Protein AF-A0A8T5NIM1-F1 (afdb_monomer_lite)

pLDDT: mean 80.03, std 19.57, range [25.64, 98.19]

Structure (mmCIF, N/CA/C/O backbone):
data_AF-A0A8T5NIM1-F1
#
_entry.id   AF-A0A8T5NIM1-F1
#
loop_
_atom_site.group_PDB
_atom_site.id
_atom_site.type_symbol
_atom_site.label_atom_id
_atom_site.label_alt_id
_atom_site.label_comp_id
_atom_site.label_asym_id
_atom_site.label_entity_id
_atom_site.label_seq_id
_atom_site.pdbx_PDB_ins_code
_atom_site.Cartn_x
_atom_site.Cartn_y
_atom_site.Cartn_z
_atom_site.occupancy
_atom_site.B_iso_or_equiv
_atom_site.auth_seq_id
_atom_site.auth_comp_id
_atom_site.auth_asym_id
_atom_site.auth_atom_id
_atom_site.pdbx_PDB_model_num
ATOM 1 N N . MET A 1 1 ? -29.055 35.452 68.467 1.00 43.88 1 MET A N 1
ATOM 2 C CA . MET A 1 1 ? -28.024 36.357 67.917 1.00 43.88 1 MET A CA 1
ATOM 3 C C . MET A 1 1 ? -27.385 35.647 66.737 1.00 43.88 1 MET A C 1
ATOM 5 O O . MET A 1 1 ? -26.716 34.644 66.927 1.00 43.88 1 MET A O 1
ATOM 9 N N . THR A 1 2 ? -27.718 36.081 65.527 1.00 39.84 2 THR A N 1
ATOM 10 C CA . THR A 1 2 ? -27.229 35.547 64.248 1.00 39.84 2 THR A CA 1
ATOM 11 C C . THR A 1 2 ? -25.885 36.183 63.906 1.00 39.84 2 THR A C 1
ATOM 13 O O . THR A 1 2 ? -25.818 37.401 63.763 1.00 39.84 2 THR A O 1
ATOM 16 N N . ALA A 1 3 ? -24.833 35.376 63.760 1.00 41.78 3 ALA A N 1
ATOM 17 C CA . ALA A 1 3 ? -23.565 35.813 63.184 1.00 41.78 3 ALA A CA 1
ATOM 18 C C . ALA A 1 3 ? -23.546 35.460 61.689 1.00 41.78 3 ALA A C 1
ATOM 20 O O . ALA A 1 3 ? -23.681 34.297 61.313 1.00 41.78 3 ALA A O 1
ATOM 21 N N . GLN A 1 4 ? -23.430 36.493 60.854 1.00 37.03 4 GLN A N 1
ATOM 22 C CA . GLN A 1 4 ? -23.240 36.405 59.409 1.00 37.03 4 GLN A CA 1
ATOM 23 C C . GLN A 1 4 ? -21.834 35.872 59.100 1.00 37.03 4 GLN A C 1
ATOM 25 O O . GLN A 1 4 ? -20.843 36.403 59.596 1.00 37.03 4 GLN A O 1
ATOM 30 N N . SER A 1 5 ? -21.755 34.839 58.261 1.00 36.91 5 SER A N 1
ATOM 31 C CA . SER A 1 5 ? -20.512 34.392 57.632 1.00 36.91 5 SER A CA 1
ATOM 32 C C . SER A 1 5 ? -20.283 35.224 56.369 1.00 36.91 5 SER A C 1
ATOM 34 O O . SER A 1 5 ? -21.106 35.220 55.455 1.00 36.91 5 SER A O 1
ATOM 36 N N . THR A 1 6 ? -19.185 35.976 56.340 1.00 44.34 6 THR A N 1
ATOM 37 C CA . THR A 1 6 ? -18.682 36.672 55.155 1.00 44.34 6 THR A CA 1
ATOM 38 C C . THR A 1 6 ? -17.875 35.697 54.295 1.00 44.34 6 THR A C 1
ATOM 40 O O . THR A 1 6 ? -16.969 35.022 54.780 1.00 44.34 6 THR A O 1
ATOM 43 N N . ALA A 1 7 ? -18.219 35.605 53.010 1.00 40.22 7 ALA A N 1
ATOM 44 C CA . ALA A 1 7 ? -17.486 34.808 52.028 1.00 40.22 7 ALA A CA 1
ATOM 45 C C . ALA A 1 7 ? -16.108 35.434 51.717 1.00 40.22 7 ALA A C 1
ATOM 47 O O . ALA A 1 7 ? -16.003 36.665 51.685 1.00 40.22 7 ALA A O 1
ATOM 48 N N . PRO A 1 8 ? -15.055 34.635 51.457 1.00 37.78 8 PRO A N 1
ATOM 49 C CA . PRO A 1 8 ? -13.767 35.169 51.033 1.00 37.78 8 PRO A CA 1
ATOM 50 C C . PRO A 1 8 ? -13.799 35.607 49.559 1.00 37.78 8 PRO A C 1
ATOM 52 O O . PRO A 1 8 ? -14.499 35.025 48.729 1.00 37.78 8 PRO A O 1
ATOM 55 N N . ALA A 1 9 ? -13.027 36.650 49.249 1.00 43.09 9 ALA A N 1
ATOM 56 C CA . ALA A 1 9 ? -12.872 37.210 47.909 1.00 43.09 9 ALA A CA 1
ATOM 57 C C . ALA A 1 9 ? -12.238 36.200 46.925 1.00 43.09 9 ALA A C 1
ATOM 59 O O . ALA A 1 9 ? -11.407 35.386 47.338 1.00 43.09 9 ALA A O 1
ATOM 60 N N . PRO A 1 10 ? -12.584 36.252 45.623 1.00 39.44 10 PRO A N 1
ATOM 61 C CA . PRO A 1 10 ? -12.034 35.334 44.634 1.00 39.44 10 PRO A CA 1
ATOM 62 C C . PRO A 1 10 ? -10.548 35.626 44.397 1.00 39.44 10 PRO A C 1
ATOM 64 O O . PRO A 1 10 ? -10.171 36.712 43.959 1.00 39.44 10 PRO A O 1
ATOM 67 N N . GLY A 1 11 ? -9.703 34.636 44.688 1.00 35.03 11 GLY A N 1
ATOM 68 C CA . GLY A 1 11 ? -8.289 34.653 44.332 1.00 35.03 11 GLY A CA 1
ATOM 69 C C . GLY A 1 11 ? -8.116 34.543 42.819 1.00 35.03 11 GLY A C 1
ATOM 70 O O . GLY A 1 11 ? -8.679 33.659 42.176 1.00 35.03 11 GLY A O 1
ATOM 71 N N . THR A 1 12 ? -7.330 35.447 42.244 1.00 35.41 12 THR A N 1
ATOM 72 C CA . THR A 1 12 ? -6.883 35.404 40.853 1.00 35.41 12 THR A CA 1
ATOM 73 C C . THR A 1 12 ? -6.011 34.169 40.625 1.00 35.41 12 THR A C 1
ATOM 75 O O . THR A 1 12 ? -4.854 34.115 41.039 1.00 35.41 12 THR A O 1
ATOM 78 N N . SER A 1 13 ? -6.567 33.157 39.956 1.00 31.72 13 SER A N 1
ATOM 79 C CA . SER A 1 13 ? -5.793 32.035 39.425 1.00 31.72 13 SER A CA 1
ATOM 80 C C . SER A 1 13 ? -4.970 32.534 38.239 1.00 31.72 13 SER A C 1
ATOM 82 O O . SER A 1 13 ? -5.512 32.880 37.189 1.00 31.72 13 SER A O 1
ATOM 84 N N . ILE A 1 14 ? -3.654 32.612 38.420 1.00 35.53 14 ILE A N 1
ATOM 85 C CA . ILE A 1 14 ? -2.715 32.813 37.320 1.00 35.53 14 ILE A CA 1
ATOM 86 C C . ILE A 1 14 ? -2.681 31.492 36.548 1.00 35.53 14 ILE A C 1
ATOM 88 O O . ILE A 1 14 ? -2.067 30.520 36.991 1.00 35.53 14 ILE A O 1
ATOM 92 N N . TRP A 1 15 ? -3.374 31.446 35.407 1.00 25.64 15 TRP A N 1
ATOM 93 C CA . TRP A 1 15 ? -3.253 30.352 34.447 1.00 25.64 15 TRP A CA 1
ATOM 94 C C . TRP A 1 15 ? -1.839 30.398 33.877 1.00 25.64 15 TRP A C 1
ATOM 96 O O . TRP A 1 15 ? -1.530 31.171 32.973 1.00 25.64 15 TRP A O 1
ATOM 106 N N . THR A 1 16 ? -0.956 29.591 34.448 1.00 32.09 16 THR A N 1
ATOM 107 C CA . THR A 1 16 ? 0.299 29.266 33.782 1.00 32.09 16 THR A CA 1
ATOM 108 C C . THR A 1 16 ? -0.052 28.107 32.858 1.00 32.09 16 THR A C 1
ATOM 110 O O . THR A 1 16 ? -0.463 27.068 33.379 1.00 32.09 16 THR A O 1
ATOM 113 N N . PRO A 1 17 ? 0.015 28.247 31.521 1.00 31.27 17 PRO A N 1
ATOM 114 C CA . PRO A 1 17 ? -0.139 27.096 30.652 1.00 31.27 17 PRO A CA 1
ATOM 115 C C . PRO A 1 17 ? 0.998 26.138 30.994 1.00 31.27 17 PRO A C 1
ATOM 117 O O . PRO A 1 17 ? 2.161 26.374 30.669 1.00 31.27 17 PRO A O 1
ATOM 120 N N . VAL A 1 18 ? 0.663 25.074 31.716 1.00 35.44 18 VAL A N 1
ATOM 121 C CA . VAL A 1 18 ? 1.529 23.907 31.800 1.00 35.44 18 VAL A CA 1
ATOM 122 C C . VAL A 1 18 ? 1.649 23.420 30.358 1.00 35.44 18 VAL A C 1
ATOM 124 O O . VAL A 1 18 ? 0.607 23.262 29.715 1.00 35.44 18 VAL A O 1
ATOM 127 N N . PRO A 1 19 ? 2.862 23.227 29.809 1.00 36.28 19 PRO A N 1
ATOM 128 C CA . PRO A 1 19 ? 3.004 22.579 28.520 1.00 36.28 19 PRO A CA 1
ATOM 129 C C . PRO A 1 19 ? 2.283 21.242 28.635 1.00 36.28 19 PRO A C 1
ATOM 131 O O . PRO A 1 19 ? 2.714 20.356 29.375 1.00 36.28 19 PRO A O 1
ATOM 134 N N . VAL A 1 20 ? 1.139 21.120 27.969 1.00 37.44 20 VAL A N 1
ATOM 135 C CA . VAL A 1 20 ? 0.502 19.828 27.797 1.00 37.44 20 VAL A CA 1
ATOM 136 C C . VAL A 1 20 ? 1.458 19.084 26.882 1.00 37.44 20 VAL A C 1
ATOM 138 O O . VAL A 1 20 ? 1.437 19.263 25.670 1.00 37.44 20 VAL A O 1
ATOM 141 N N . MET A 1 21 ? 2.356 18.293 27.467 1.00 38.25 21 MET A N 1
ATOM 142 C CA . MET A 1 21 ? 2.920 17.167 26.745 1.00 38.25 21 MET A CA 1
ATOM 143 C C . MET A 1 21 ? 1.734 16.256 26.457 1.00 38.25 21 MET A C 1
ATOM 145 O O . MET A 1 21 ? 1.324 15.458 27.301 1.00 38.25 21 MET A O 1
ATOM 149 N N . THR A 1 22 ? 1.115 16.460 25.297 1.00 37.78 22 THR A N 1
ATOM 150 C CA . THR A 1 22 ? 0.116 15.576 24.713 1.00 37.78 22 THR A CA 1
ATOM 151 C C . THR A 1 22 ? 0.809 14.258 24.401 1.00 37.78 22 THR A C 1
ATOM 153 O O . THR A 1 22 ? 1.112 13.956 23.256 1.00 37.78 22 THR A O 1
ATOM 156 N N . ASN A 1 23 ? 1.033 13.436 25.422 1.00 42.84 23 ASN A N 1
ATOM 157 C CA . ASN A 1 23 ? 1.117 11.998 25.227 1.00 42.84 23 ASN A CA 1
ATOM 158 C C . ASN A 1 23 ? -0.311 11.524 24.926 1.00 42.84 23 ASN A C 1
ATOM 160 O O . ASN A 1 23 ? -0.979 10.927 25.771 1.00 42.84 23 ASN A O 1
ATOM 164 N N . LYS A 1 24 ? -0.796 11.838 23.712 1.00 48.69 24 LYS A N 1
ATOM 165 C CA . LYS A 1 24 ? -1.809 11.020 23.037 1.00 48.69 24 LYS A CA 1
ATOM 166 C C . LYS A 1 24 ? -1.234 9.606 23.152 1.00 48.69 24 LYS A C 1
ATOM 168 O O . LYS A 1 24 ? -0.055 9.425 22.856 1.00 48.69 24 LYS A O 1
ATOM 173 N N . SER A 1 25 ? -1.966 8.624 23.675 1.00 52.84 25 SER A N 1
ATOM 174 C CA . SER A 1 25 ? -1.509 7.245 23.503 1.00 52.84 25 SER A CA 1
ATOM 175 C C . SER A 1 25 ? -1.515 7.016 21.994 1.00 52.84 25 SER A C 1
ATOM 177 O O . SER A 1 25 ? -2.591 6.821 21.432 1.00 52.84 25 SER A O 1
ATOM 179 N N . GLU A 1 26 ? -0.376 7.208 21.330 1.00 75.94 26 GLU A N 1
ATOM 180 C CA . GLU A 1 26 ? -0.311 7.184 19.874 1.00 75.94 26 GLU A CA 1
ATOM 181 C C . GLU A 1 26 ? -0.811 5.821 19.429 1.00 75.94 26 GLU A C 1
ATOM 183 O O . GLU A 1 26 ? -0.224 4.780 19.760 1.00 75.94 26 GLU A O 1
ATOM 188 N N . LEU A 1 27 ? -1.956 5.826 18.746 1.00 92.88 27 LEU A N 1
ATOM 189 C CA . LEU A 1 27 ? -2.515 4.599 18.219 1.00 92.88 27 LEU A CA 1
ATOM 190 C C . LEU A 1 27 ? -1.489 4.019 17.246 1.00 92.88 27 LEU A C 1
ATOM 192 O O . LEU A 1 27 ? -0.664 4.730 16.666 1.00 92.88 27 LEU A O 1
ATOM 196 N N . LEU A 1 28 ? -1.500 2.700 17.069 1.00 95.38 28 LEU A N 1
ATOM 197 C CA . LEU A 1 28 ? -0.531 2.072 16.178 1.00 95.38 28 LEU A CA 1
ATOM 198 C C . LEU A 1 28 ? -0.649 2.628 14.748 1.00 95.38 28 LEU A C 1
ATOM 200 O O . LEU A 1 28 ? 0.375 2.808 14.094 1.00 95.38 28 LEU A O 1
ATOM 204 N N . ILE A 1 29 ? -1.861 2.980 14.309 1.00 95.50 29 ILE A N 1
ATOM 205 C CA . ILE A 1 29 ? -2.096 3.641 13.022 1.00 95.50 29 ILE A CA 1
ATOM 206 C C . ILE A 1 29 ? -1.407 5.009 12.899 1.00 95.50 29 ILE A C 1
ATOM 208 O O . ILE A 1 29 ? -0.864 5.301 11.835 1.00 95.50 29 ILE A O 1
ATOM 212 N N . ASP A 1 30 ? -1.336 5.796 13.978 1.00 93.25 30 ASP A N 1
ATOM 213 C CA . ASP A 1 30 ? -0.686 7.114 13.972 1.00 93.25 30 ASP A CA 1
ATOM 214 C C . ASP A 1 30 ? 0.827 6.951 13.723 1.00 93.25 30 ASP A C 1
ATOM 216 O O . ASP A 1 30 ? 1.400 7.589 12.837 1.00 93.25 30 ASP A O 1
ATOM 220 N N . ARG A 1 31 ? 1.457 5.987 14.413 1.00 93.62 31 ARG A N 1
ATOM 221 C CA . ARG A 1 31 ? 2.883 5.646 14.229 1.00 93.62 31 ARG A CA 1
ATOM 222 C C . ARG A 1 31 ? 3.181 5.076 12.844 1.00 93.62 31 ARG A C 1
ATOM 224 O O . ARG A 1 31 ? 4.221 5.378 12.260 1.00 93.62 31 ARG A O 1
ATOM 231 N N . ILE A 1 32 ? 2.280 4.248 12.308 1.00 95.31 32 ILE A N 1
ATOM 232 C CA . ILE A 1 32 ? 2.388 3.754 10.929 1.00 95.31 32 ILE A CA 1
ATOM 233 C C . ILE A 1 32 ? 2.336 4.939 9.957 1.00 95.31 32 ILE A C 1
ATOM 235 O O . ILE A 1 32 ? 3.197 5.043 9.087 1.00 95.31 32 ILE A O 1
ATOM 239 N N . SER A 1 33 ? 1.377 5.855 10.117 1.00 93.19 33 SER A N 1
ATOM 240 C CA . SER A 1 33 ? 1.218 7.022 9.243 1.00 93.19 33 SER A CA 1
ATOM 241 C C . SER A 1 33 ? 2.436 7.948 9.254 1.00 93.19 33 SER A C 1
ATOM 243 O O . SER A 1 33 ? 2.881 8.394 8.191 1.00 93.19 33 SER A O 1
ATOM 245 N N . GLU A 1 34 ? 2.993 8.239 10.429 1.00 91.19 34 GLU A N 1
ATOM 246 C CA . GLU A 1 34 ? 4.205 9.055 10.549 1.00 91.19 34 GLU A CA 1
ATOM 247 C C . GLU A 1 34 ? 5.388 8.389 9.834 1.00 91.19 34 GLU A C 1
ATOM 249 O O . GLU A 1 34 ? 6.088 9.017 9.038 1.00 91.19 34 GLU A O 1
ATOM 254 N N . ASN A 1 35 ? 5.562 7.081 10.032 1.00 93.06 35 ASN A N 1
ATOM 255 C CA . ASN A 1 35 ? 6.641 6.347 9.391 1.00 93.06 35 ASN A CA 1
ATOM 256 C C . ASN A 1 35 ? 6.500 6.314 7.858 1.00 93.06 35 ASN A C 1
ATOM 258 O O . ASN A 1 35 ? 7.477 6.562 7.149 1.00 93.06 35 ASN A O 1
ATOM 262 N N . LEU A 1 36 ? 5.286 6.096 7.341 1.00 92.56 36 LEU A N 1
ATOM 263 C CA . LEU A 1 36 ? 5.002 6.148 5.903 1.00 92.56 36 LEU A CA 1
ATOM 264 C C . LEU A 1 36 ? 5.337 7.523 5.302 1.00 92.56 36 LEU A C 1
ATOM 266 O O . LEU A 1 36 ? 5.925 7.587 4.222 1.00 92.56 36 LEU A O 1
ATOM 270 N N . THR A 1 37 ? 5.070 8.613 6.028 1.00 86.81 37 THR A N 1
ATOM 271 C CA . THR A 1 37 ? 5.407 9.977 5.579 1.00 86.81 37 THR A CA 1
ATOM 272 C C . THR A 1 37 ? 6.904 10.123 5.287 1.00 86.81 37 THR A C 1
ATOM 274 O O . THR A 1 37 ? 7.282 10.707 4.272 1.00 86.81 37 THR A O 1
ATOM 277 N N . SER A 1 38 ? 7.767 9.481 6.083 1.00 88.81 38 SER A N 1
ATOM 278 C CA . SER A 1 38 ? 9.218 9.515 5.857 1.00 88.81 38 SER A CA 1
ATOM 279 C C . SER A 1 38 ? 9.656 8.900 4.516 1.00 88.81 38 SER A C 1
ATOM 281 O O . SER A 1 38 ? 10.663 9.323 3.945 1.00 88.81 38 SER A O 1
ATOM 283 N N . PHE A 1 39 ? 8.905 7.935 3.971 1.00 92.81 39 PHE A N 1
ATOM 284 C CA . PHE A 1 39 ? 9.164 7.385 2.635 1.00 92.81 39 PHE A CA 1
ATOM 285 C C . PHE A 1 39 ? 8.812 8.395 1.545 1.00 92.81 39 PHE A C 1
ATOM 287 O O . PHE A 1 39 ? 9.565 8.555 0.581 1.00 92.81 39 PHE A O 1
ATOM 294 N N . TYR A 1 40 ? 7.686 9.093 1.700 1.00 84.06 40 TYR A N 1
ATOM 295 C CA . TYR A 1 40 ? 7.293 10.148 0.772 1.00 84.06 40 TYR A CA 1
ATOM 296 C C . TYR A 1 40 ? 8.325 11.286 0.741 1.00 84.06 40 TYR A C 1
ATOM 298 O O . TYR A 1 40 ? 8.734 11.718 -0.339 1.00 84.06 40 TYR A O 1
ATOM 306 N N . ASP A 1 41 ? 8.837 11.697 1.903 1.00 86.75 41 ASP A N 1
ATOM 307 C CA . ASP A 1 41 ? 9.880 12.726 2.003 1.00 86.75 41 ASP A CA 1
ATOM 308 C C . ASP A 1 41 ? 11.181 12.310 1.301 1.00 86.75 41 ASP A C 1
ATOM 310 O O . ASP A 1 41 ? 11.826 13.124 0.635 1.00 86.75 41 ASP A O 1
ATOM 314 N N . ARG A 1 42 ? 11.507 11.012 1.343 1.00 90.12 42 ARG A N 1
ATOM 315 C CA . ARG A 1 42 ? 12.614 10.386 0.596 1.00 90.12 42 ARG A CA 1
ATOM 316 C C . ARG A 1 42 ? 12.305 10.138 -0.881 1.00 90.12 42 ARG A C 1
ATOM 318 O O . ARG A 1 42 ? 13.017 9.386 -1.537 1.00 90.12 42 ARG A O 1
ATOM 325 N N . LYS A 1 43 ? 11.259 10.768 -1.418 1.00 90.31 43 LYS A N 1
ATOM 326 C CA . LYS A 1 43 ? 10.885 10.705 -2.836 1.00 90.31 43 LYS A CA 1
ATOM 327 C C . LYS A 1 43 ? 10.511 9.301 -3.312 1.00 90.31 43 LYS A C 1
ATOM 329 O O . LYS A 1 43 ? 10.696 8.991 -4.485 1.00 90.31 43 LYS A O 1
ATOM 334 N N . TRP A 1 44 ? 9.929 8.465 -2.447 1.00 93.62 44 TRP A N 1
ATOM 335 C CA . TRP A 1 44 ? 9.427 7.132 -2.819 1.00 93.62 44 TRP A CA 1
ATOM 336 C C . TRP A 1 44 ? 8.567 7.125 -4.083 1.00 93.62 44 TRP A C 1
ATOM 338 O O . TRP A 1 44 ? 8.747 6.278 -4.954 1.00 93.62 44 TRP A O 1
ATOM 348 N N . ASN A 1 45 ? 7.685 8.114 -4.225 1.00 90.00 45 ASN A N 1
ATOM 349 C CA . ASN A 1 45 ? 6.792 8.250 -5.373 1.00 90.00 45 ASN A CA 1
ATOM 350 C C . ASN A 1 45 ? 7.529 8.381 -6.720 1.00 90.00 45 ASN A C 1
ATOM 352 O O . ASN A 1 45 ? 6.928 8.131 -7.760 1.00 90.00 45 ASN A O 1
ATOM 356 N N . THR A 1 46 ? 8.819 8.738 -6.725 1.00 90.81 46 THR A N 1
ATOM 357 C CA . THR A 1 46 ? 9.614 8.816 -7.962 1.00 90.81 46 THR A CA 1
ATOM 358 C C . THR A 1 46 ? 9.881 7.448 -8.576 1.00 90.81 46 THR A C 1
ATOM 360 O O . THR A 1 46 ? 9.923 7.348 -9.796 1.00 90.81 46 THR A O 1
ATOM 363 N N . LEU A 1 47 ? 9.973 6.384 -7.767 1.00 93.19 47 LEU A N 1
ATOM 364 C CA . LEU A 1 47 ? 10.075 5.012 -8.275 1.00 93.19 47 LEU A CA 1
ATOM 365 C C . LEU A 1 47 ? 8.834 4.621 -9.082 1.00 93.19 47 LEU A C 1
ATOM 367 O O . LEU A 1 47 ? 8.936 3.897 -10.064 1.00 93.19 47 LEU A O 1
ATOM 371 N N . TYR A 1 48 ? 7.669 5.122 -8.681 1.00 90.25 48 TYR A N 1
ATOM 372 C CA . TYR A 1 48 ? 6.426 4.882 -9.399 1.00 90.25 48 TYR A CA 1
ATOM 373 C C . TYR A 1 48 ? 6.309 5.754 -10.652 1.00 90.25 48 TYR A C 1
ATOM 375 O O . TYR A 1 48 ? 6.024 5.250 -11.729 1.00 90.25 48 TYR A O 1
ATOM 383 N N . GLN A 1 49 ? 6.603 7.052 -10.533 1.00 87.44 49 GLN A N 1
ATOM 384 C CA . GLN A 1 49 ? 6.534 8.007 -11.651 1.00 87.44 49 GLN A CA 1
ATOM 385 C C . GLN A 1 49 ? 7.548 7.725 -12.767 1.00 87.44 49 GLN A C 1
ATOM 387 O O . GLN A 1 49 ? 7.329 8.124 -13.906 1.00 87.44 49 GLN A O 1
ATOM 392 N N . ALA A 1 50 ? 8.667 7.077 -12.441 1.00 88.75 50 ALA A N 1
ATOM 393 C CA . ALA A 1 50 ? 9.677 6.657 -13.406 1.00 88.75 50 ALA A CA 1
ATOM 394 C C . ALA A 1 50 ? 9.427 5.243 -13.968 1.00 88.75 50 ALA A C 1
ATOM 396 O O . ALA A 1 50 ? 10.308 4.707 -14.637 1.00 88.75 50 ALA A O 1
ATOM 397 N N . ASP A 1 51 ? 8.274 4.628 -13.669 1.00 88.19 51 ASP A N 1
ATOM 398 C CA . ASP A 1 51 ? 7.928 3.243 -14.026 1.00 88.19 51 ASP A CA 1
ATOM 399 C C . ASP A 1 51 ? 8.958 2.193 -13.543 1.00 88.19 51 ASP A C 1
ATOM 401 O O . ASP A 1 51 ? 9.057 1.087 -14.077 1.00 88.19 51 ASP A O 1
ATOM 405 N N . GLU A 1 52 ? 9.729 2.515 -12.501 1.00 92.56 52 GLU A N 1
ATOM 406 C CA . GLU A 1 52 ? 10.739 1.619 -11.930 1.00 92.56 52 GLU A CA 1
ATOM 407 C C . GLU A 1 52 ? 10.093 0.533 -11.064 1.00 92.56 52 GLU A C 1
ATOM 409 O O . GLU A 1 52 ? 10.495 -0.634 -11.115 1.00 92.56 52 GLU A O 1
ATOM 414 N N . LEU A 1 53 ? 9.082 0.915 -10.277 1.00 93.75 53 LEU A N 1
ATOM 415 C CA . LEU A 1 53 ? 8.230 0.015 -9.506 1.00 93.75 53 LEU A CA 1
ATOM 416 C C . LEU A 1 53 ? 6.763 0.347 -9.768 1.00 93.75 53 LEU A C 1
ATOM 418 O O . LEU A 1 53 ? 6.354 1.495 -9.658 1.00 93.75 53 LEU A O 1
ATOM 422 N N . ASP A 1 54 ? 5.957 -0.677 -10.027 1.00 91.44 54 ASP A N 1
ATOM 423 C CA . ASP A 1 54 ? 4.509 -0.542 -10.158 1.00 91.44 54 ASP A CA 1
ATOM 424 C C . ASP A 1 54 ? 3.777 -0.633 -8.799 1.00 91.44 54 ASP A C 1
ATOM 426 O O . ASP A 1 54 ? 4.374 -0.936 -7.758 1.00 91.44 54 ASP A O 1
ATOM 430 N N . CYS A 1 55 ? 2.463 -0.374 -8.792 1.00 91.50 55 CYS A N 1
ATOM 431 C CA . CYS A 1 55 ? 1.666 -0.378 -7.564 1.00 91.50 55 CYS A CA 1
ATOM 432 C C . CYS A 1 55 ? 1.646 -1.750 -6.878 1.00 91.50 55 CYS A C 1
ATOM 434 O O . CYS A 1 55 ? 1.687 -1.810 -5.650 1.00 91.50 55 CYS A O 1
ATOM 436 N N . SER A 1 56 ? 1.681 -2.851 -7.636 1.00 94.50 56 SER A N 1
ATOM 437 C CA . SER A 1 56 ? 1.704 -4.205 -7.072 1.00 94.50 56 SER A CA 1
ATOM 438 C C . SER A 1 56 ? 3.001 -4.490 -6.301 1.00 94.50 56 SER A C 1
ATOM 440 O O . SER A 1 56 ? 2.968 -5.017 -5.180 1.00 94.50 56 SER A O 1
ATOM 442 N N . ARG A 1 57 ? 4.153 -4.056 -6.828 1.00 96.12 57 ARG A N 1
ATOM 443 C CA . ARG A 1 57 ? 5.461 -4.194 -6.165 1.00 96.12 57 ARG A CA 1
ATOM 444 C C . ARG A 1 57 ? 5.597 -3.272 -4.964 1.00 96.12 57 ARG A C 1
ATOM 446 O O . ARG A 1 57 ? 6.090 -3.699 -3.920 1.00 96.12 57 ARG A O 1
ATOM 453 N N . MET A 1 58 ? 5.112 -2.037 -5.070 1.00 96.25 58 MET A N 1
ATOM 454 C CA . MET A 1 58 ? 5.108 -1.103 -3.943 1.00 96.25 58 MET A CA 1
ATOM 455 C C . MET A 1 58 ? 4.200 -1.572 -2.803 1.00 96.25 58 MET A C 1
ATOM 457 O O . MET A 1 58 ? 4.611 -1.536 -1.642 1.00 96.25 58 MET A O 1
ATOM 461 N N . SER A 1 59 ? 3.005 -2.086 -3.111 1.00 96.25 59 SER A N 1
ATOM 462 C CA . SER A 1 59 ? 2.146 -2.734 -2.116 1.00 96.25 59 SER A CA 1
ATOM 463 C C . SER A 1 59 ? 2.846 -3.945 -1.504 1.00 96.25 59 SER A C 1
ATOM 465 O O . SER A 1 59 ? 2.870 -4.077 -0.285 1.00 96.25 59 SER A O 1
ATOM 467 N N . THR A 1 60 ? 3.501 -4.788 -2.306 1.00 97.62 60 THR A N 1
ATOM 468 C CA . THR A 1 60 ? 4.271 -5.936 -1.791 1.00 97.62 60 THR A CA 1
ATOM 469 C C . THR A 1 60 ? 5.345 -5.500 -0.789 1.00 97.62 60 THR A C 1
ATOM 471 O O . THR A 1 60 ? 5.472 -6.108 0.276 1.00 97.62 60 THR A O 1
ATOM 474 N N . TYR A 1 61 ? 6.070 -4.414 -1.080 1.00 97.62 61 TYR A N 1
ATOM 475 C CA . TYR A 1 61 ? 7.040 -3.841 -0.148 1.00 97.62 61 TYR A CA 1
ATOM 476 C C . TYR A 1 61 ? 6.384 -3.397 1.163 1.00 97.62 61 TYR A C 1
ATOM 478 O O . TYR A 1 61 ? 6.836 -3.802 2.234 1.00 97.62 61 TYR A O 1
ATOM 486 N N . PHE A 1 62 ? 5.309 -2.604 1.106 1.00 97.69 62 PHE A N 1
ATOM 487 C CA . PHE A 1 62 ? 4.663 -2.100 2.322 1.00 97.69 62 PHE A CA 1
ATOM 488 C C . PHE A 1 62 ? 3.920 -3.170 3.115 1.00 97.69 62 PHE A C 1
ATOM 490 O O . PHE A 1 62 ? 3.888 -3.087 4.341 1.00 97.69 62 PHE A O 1
ATOM 497 N N . TRP A 1 63 ? 3.381 -4.195 2.459 1.00 98.19 63 TRP A N 1
ATOM 498 C CA . TRP A 1 63 ? 2.802 -5.354 3.133 1.00 98.19 63 TRP A CA 1
ATOM 499 C C . TRP A 1 63 ? 3.830 -6.011 4.060 1.00 98.19 63 TRP A C 1
ATOM 501 O O . TRP A 1 63 ? 3.575 -6.206 5.250 1.00 98.19 63 TRP A O 1
ATOM 511 N N . ASP A 1 64 ? 5.024 -6.283 3.535 1.00 97.50 64 ASP A N 1
ATOM 512 C CA . ASP A 1 64 ? 6.092 -6.930 4.292 1.00 97.50 64 ASP A CA 1
ATOM 513 C C . ASP A 1 64 ? 6.751 -5.967 5.297 1.00 97.50 64 ASP A C 1
ATOM 515 O O . ASP A 1 64 ? 6.995 -6.331 6.449 1.00 97.50 64 ASP A O 1
ATOM 519 N N . TYR A 1 65 ? 6.969 -4.705 4.906 1.00 97.06 65 TYR A N 1
ATOM 520 C CA . TYR A 1 65 ? 7.485 -3.659 5.790 1.00 97.06 65 TYR A CA 1
ATOM 521 C C . TYR A 1 65 ? 6.597 -3.487 7.024 1.00 97.06 65 TYR A C 1
ATOM 523 O O . TYR A 1 65 ? 7.099 -3.520 8.150 1.00 97.06 65 TYR A O 1
ATOM 531 N N . ILE A 1 66 ? 5.282 -3.344 6.837 1.00 97.31 66 ILE A N 1
ATOM 532 C CA . ILE A 1 66 ? 4.365 -3.117 7.953 1.00 97.31 66 ILE A CA 1
ATOM 533 C C . ILE A 1 66 ? 4.313 -4.349 8.857 1.00 97.31 66 ILE A C 1
ATOM 535 O O . ILE A 1 66 ? 4.394 -4.227 10.081 1.00 97.31 66 ILE A O 1
ATOM 539 N N . ARG A 1 67 ? 4.257 -5.545 8.263 1.00 96.81 67 ARG A N 1
ATOM 540 C CA . ARG A 1 67 ? 4.272 -6.805 9.007 1.00 96.81 67 ARG A CA 1
ATOM 541 C C . ARG A 1 67 ? 5.514 -6.947 9.883 1.00 96.81 67 ARG A C 1
ATOM 543 O O . ARG A 1 67 ? 5.395 -7.290 11.058 1.00 96.81 67 ARG A O 1
ATOM 550 N N . ARG A 1 68 ? 6.702 -6.670 9.340 1.00 96.19 68 ARG A N 1
ATOM 551 C CA . ARG A 1 68 ? 7.971 -6.825 10.070 1.00 96.19 68 ARG A CA 1
ATOM 552 C C . ARG A 1 68 ? 8.191 -5.751 11.135 1.00 96.19 68 ARG A C 1
ATOM 554 O O . ARG A 1 68 ? 8.710 -6.074 12.198 1.00 96.19 68 ARG A O 1
ATOM 561 N N . ASN A 1 69 ? 7.804 -4.504 10.868 1.00 96.44 69 ASN A N 1
ATOM 562 C CA . ASN A 1 69 ? 8.117 -3.377 11.756 1.00 96.44 69 ASN A CA 1
ATOM 563 C C . ASN A 1 69 ? 7.026 -3.088 12.796 1.00 96.44 69 ASN A C 1
ATOM 565 O O . ASN A 1 69 ? 7.340 -2.591 13.874 1.00 96.44 69 ASN A O 1
ATOM 569 N N . PHE A 1 70 ? 5.765 -3.419 12.505 1.00 95.50 70 PHE A N 1
ATOM 570 C CA . PHE A 1 70 ? 4.628 -3.123 13.386 1.00 95.50 70 PHE A CA 1
ATOM 571 C C . PHE A 1 70 ? 3.881 -4.368 13.870 1.00 95.50 70 PHE A C 1
ATOM 573 O O . PHE A 1 70 ? 2.968 -4.236 14.678 1.00 95.50 70 PHE A O 1
ATOM 580 N N . GLN A 1 71 ? 4.258 -5.567 13.404 1.00 94.88 71 GLN A N 1
ATOM 581 C CA . GLN A 1 71 ? 3.632 -6.845 13.788 1.00 94.88 71 GLN A CA 1
ATOM 582 C C . GLN A 1 71 ? 2.123 -6.911 13.487 1.00 94.88 71 GLN A C 1
ATOM 584 O O . GLN A 1 71 ? 1.382 -7.676 14.098 1.00 94.88 71 GLN A O 1
ATOM 589 N N . VAL A 1 72 ? 1.674 -6.125 12.508 1.00 95.12 72 VAL A N 1
ATOM 590 C CA . VAL A 1 72 ? 0.309 -6.149 11.968 1.00 95.12 72 VAL A CA 1
ATOM 591 C C . VAL A 1 72 ? 0.257 -7.160 10.823 1.00 95.12 72 VAL A C 1
ATOM 593 O O . VAL A 1 72 ? 1.284 -7.478 10.226 1.00 95.12 72 VAL A O 1
ATOM 596 N N . ALA A 1 73 ? -0.925 -7.674 10.488 1.00 96.06 73 ALA A N 1
ATOM 597 C CA . ALA A 1 73 ? -1.138 -8.487 9.291 1.00 96.06 73 ALA A CA 1
ATOM 598 C C . ALA A 1 73 ? -1.899 -7.674 8.225 1.00 96.06 73 ALA A C 1
ATOM 600 O O . ALA A 1 73 ? -3.130 -7.773 8.160 1.00 96.06 73 ALA A O 1
ATOM 601 N N . PRO A 1 74 ? -1.207 -6.860 7.399 1.00 97.44 74 PRO A N 1
ATOM 602 C CA . PRO A 1 74 ? -1.866 -6.100 6.350 1.00 97.44 74 PRO A CA 1
ATOM 603 C C . PRO A 1 74 ? -2.536 -7.015 5.328 1.00 97.44 74 PRO A C 1
ATOM 605 O O . PRO A 1 74 ? -2.149 -8.172 5.148 1.00 97.44 74 PRO A O 1
ATOM 608 N N . LYS A 1 75 ? -3.518 -6.465 4.624 1.00 97.25 75 LYS A N 1
ATOM 609 C CA . LYS A 1 75 ? -4.139 -7.077 3.449 1.00 97.25 75 LYS A CA 1
ATOM 610 C C . LYS A 1 75 ? -3.666 -6.373 2.189 1.00 97.25 75 LYS A C 1
ATOM 612 O O . LYS A 1 75 ? -3.367 -5.181 2.227 1.00 97.25 75 LYS A O 1
ATOM 617 N N . ILE A 1 76 ? -3.629 -7.104 1.084 1.00 95.38 76 ILE A N 1
ATOM 618 C CA . ILE A 1 76 ? -3.514 -6.534 -0.255 1.00 95.38 76 ILE A CA 1
ATOM 619 C C . ILE A 1 76 ? -4.927 -6.270 -0.767 1.00 95.38 76 ILE A C 1
ATOM 621 O O . ILE A 1 76 ? -5.797 -7.136 -0.667 1.00 95.38 76 ILE A O 1
ATOM 625 N N . ILE A 1 77 ? -5.157 -5.086 -1.323 1.00 90.19 77 ILE A N 1
ATOM 626 C CA . ILE A 1 77 ? -6.412 -4.751 -1.991 1.00 90.19 77 ILE A CA 1
ATOM 627 C C . ILE A 1 77 ? -6.134 -4.532 -3.464 1.00 90.19 77 ILE A C 1
ATOM 629 O O . ILE A 1 77 ? -5.180 -3.848 -3.820 1.00 90.19 77 ILE A O 1
ATOM 633 N N . ILE A 1 78 ? -6.988 -5.100 -4.304 1.00 88.38 78 ILE A N 1
ATOM 634 C CA . ILE A 1 78 ? -6.864 -5.078 -5.758 1.00 88.38 78 ILE A CA 1
ATOM 635 C C . ILE A 1 78 ? -8.169 -4.562 -6.346 1.00 88.38 78 ILE A C 1
ATOM 637 O O . ILE A 1 78 ? -9.233 -5.098 -6.035 1.00 88.38 78 ILE A O 1
ATOM 641 N N . SER A 1 79 ? -8.087 -3.586 -7.249 1.00 84.56 79 SER A N 1
ATOM 642 C CA . SER A 1 79 ? -9.182 -3.249 -8.159 1.00 84.56 79 SER A CA 1
ATOM 643 C C . SER A 1 79 ? -8.757 -3.459 -9.608 1.00 84.56 79 SER A C 1
ATOM 645 O O . SER A 1 79 ? -7.863 -2.782 -10.107 1.00 84.56 79 SER A O 1
ATOM 647 N N . TYR A 1 80 ? -9.428 -4.382 -10.301 1.00 79.69 80 TYR A N 1
ATOM 648 C CA . TYR A 1 80 ? -9.200 -4.630 -11.731 1.00 79.69 80 TYR A CA 1
ATOM 649 C C . TYR A 1 80 ? -9.743 -3.509 -12.612 1.00 79.69 80 TYR A C 1
A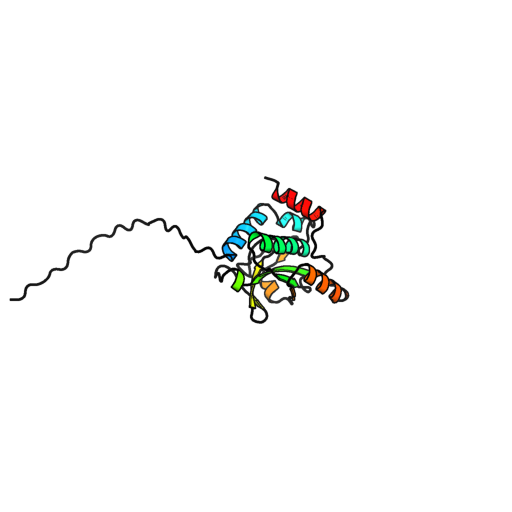TOM 651 O O . TYR A 1 80 ? -9.123 -3.159 -13.609 1.00 79.69 80 TYR A O 1
ATOM 659 N N . GLU A 1 81 ? -10.877 -2.926 -12.224 1.00 78.69 81 GLU A N 1
ATOM 660 C CA . GLU A 1 81 ? -11.476 -1.779 -12.911 1.00 78.69 81 GLU A CA 1
ATOM 661 C C . GLU A 1 81 ? -10.517 -0.584 -12.929 1.00 78.69 81 GLU A C 1
ATOM 663 O O . GLU A 1 81 ? -10.391 0.108 -13.937 1.00 78.69 81 GLU A O 1
ATOM 668 N N . ARG A 1 82 ? -9.814 -0.364 -11.813 1.00 78.75 82 ARG A N 1
ATOM 669 C CA . ARG A 1 82 ? -8.852 0.733 -11.664 1.00 78.75 82 ARG A CA 1
ATOM 670 C C . ARG A 1 82 ? -7.418 0.346 -12.012 1.00 78.75 82 ARG A C 1
ATOM 672 O O . ARG A 1 82 ? -6.577 1.233 -12.056 1.00 78.75 82 ARG A O 1
ATOM 679 N N . GLN A 1 83 ? -7.151 -0.941 -12.242 1.00 83.06 83 GLN A N 1
ATOM 680 C CA . GLN A 1 83 ? -5.806 -1.502 -12.416 1.00 83.06 83 GLN A CA 1
ATOM 681 C C . GLN A 1 83 ? -4.829 -1.014 -11.331 1.00 83.06 83 GLN A C 1
ATOM 683 O O . GLN A 1 83 ? -3.721 -0.572 -11.633 1.00 83.06 83 GLN A O 1
ATOM 688 N N . HIS A 1 84 ? -5.264 -1.030 -10.064 1.00 87.38 84 HIS A N 1
ATOM 689 C CA . HIS A 1 84 ? -4.492 -0.448 -8.961 1.00 87.38 84 HIS A CA 1
ATOM 690 C C . HIS A 1 84 ? -4.556 -1.271 -7.670 1.00 87.38 84 HIS A C 1
ATOM 692 O O . HIS A 1 84 ? -5.555 -1.954 -7.401 1.00 87.38 84 HIS A O 1
ATOM 698 N N . ALA A 1 85 ? -3.462 -1.214 -6.900 1.00 90.06 85 ALA A N 1
ATOM 699 C CA . ALA A 1 85 ? -3.248 -1.956 -5.659 1.00 90.06 85 ALA A CA 1
ATOM 700 C C . ALA A 1 85 ? -3.078 -1.029 -4.455 1.00 90.06 85 ALA A C 1
ATOM 702 O O . ALA A 1 85 ? -2.406 -0.001 -4.538 1.00 90.06 85 ALA A O 1
ATOM 703 N N . TRP A 1 86 ? -3.585 -1.468 -3.305 1.00 90.94 86 TRP A N 1
ATOM 704 C CA . TRP A 1 86 ? -3.402 -0.793 -2.019 1.00 90.94 86 TRP A CA 1
ATOM 705 C C . TRP A 1 86 ? -3.092 -1.782 -0.908 1.00 90.94 86 TRP A C 1
ATOM 707 O O . TRP A 1 86 ? -3.156 -3.003 -1.080 1.00 90.94 86 TRP A O 1
ATOM 717 N N . ILE A 1 87 ? -2.798 -1.224 0.262 1.00 95.50 87 ILE A N 1
ATOM 718 C CA . ILE A 1 87 ? -2.701 -1.961 1.513 1.00 95.50 87 ILE A CA 1
ATOM 719 C C . ILE A 1 87 ? -3.891 -1.624 2.408 1.00 95.50 87 ILE A C 1
ATOM 721 O O . ILE A 1 87 ? -4.267 -0.463 2.530 1.00 95.50 87 ILE A O 1
ATOM 725 N N . ALA A 1 88 ? -4.464 -2.639 3.054 1.00 94.81 88 ALA A N 1
ATOM 726 C CA . ALA A 1 88 ? -5.486 -2.482 4.086 1.00 94.81 88 ALA A CA 1
ATOM 727 C C . ALA A 1 88 ? -4.937 -2.873 5.456 1.00 94.81 88 ALA A C 1
ATOM 729 O O . ALA A 1 88 ? -4.275 -3.903 5.602 1.00 94.81 88 ALA A O 1
ATOM 730 N N . LEU A 1 89 ? -5.295 -2.100 6.474 1.00 97.00 89 LEU A N 1
ATOM 731 C CA . LEU A 1 89 ? -5.018 -2.379 7.877 1.00 97.00 89 LEU A CA 1
ATOM 732 C C . LEU A 1 89 ? -6.350 -2.471 8.612 1.00 97.00 89 LEU A C 1
ATOM 734 O O . LEU A 1 89 ? -7.135 -1.528 8.570 1.00 97.00 89 LEU A O 1
ATOM 738 N N . LYS A 1 90 ? -6.630 -3.597 9.273 1.00 96.06 90 LYS A N 1
ATOM 739 C CA . LYS A 1 90 ? -7.860 -3.733 10.064 1.00 96.06 90 LYS A CA 1
ATOM 740 C C . LYS A 1 90 ? -7.841 -2.731 11.206 1.00 96.06 90 LYS A C 1
ATOM 742 O O . LYS A 1 90 ? -6.881 -2.718 11.974 1.00 96.06 90 LYS A O 1
ATOM 747 N N . VAL A 1 91 ? -8.913 -1.960 11.368 1.00 96.06 91 VAL A N 1
ATOM 748 C CA . VAL A 1 91 ? -9.030 -0.955 12.440 1.00 96.06 91 VAL A CA 1
ATOM 749 C C . VAL A 1 91 ? -8.835 -1.596 13.821 1.00 96.06 91 VAL A C 1
ATOM 751 O O . VAL A 1 91 ? -8.160 -1.029 14.678 1.00 96.06 91 VAL A O 1
ATOM 754 N N . SER A 1 92 ? -9.342 -2.820 14.014 1.00 95.25 92 SER A N 1
ATOM 755 C CA . SER A 1 92 ? -9.162 -3.601 15.247 1.00 95.25 92 SER A CA 1
ATOM 756 C C . SER A 1 92 ? -7.703 -3.882 15.607 1.00 95.25 92 SER A C 1
ATOM 758 O O . SER A 1 92 ? -7.395 -4.039 16.785 1.00 95.25 92 SER A O 1
ATOM 760 N N . ASP A 1 93 ? -6.817 -3.948 14.612 1.00 95.81 93 ASP A N 1
ATOM 761 C CA . ASP A 1 93 ? -5.425 -4.371 14.788 1.00 95.81 93 ASP A CA 1
ATOM 762 C C . ASP A 1 93 ? -4.497 -3.169 15.014 1.00 95.81 93 ASP A C 1
ATOM 764 O O . ASP A 1 93 ? -3.418 -3.315 15.586 1.00 95.81 93 ASP A O 1
ATOM 768 N N . VAL A 1 94 ? -4.905 -1.975 14.567 1.00 95.69 94 VAL A N 1
ATOM 769 C CA . VAL A 1 94 ? -4.070 -0.758 14.588 1.00 95.69 94 VAL A CA 1
ATOM 770 C C . VAL A 1 94 ? -4.628 0.379 15.449 1.00 95.69 94 VAL A C 1
ATOM 772 O O . VAL A 1 94 ? -3.945 1.382 15.665 1.00 95.69 94 VAL A O 1
ATOM 775 N N . GLY A 1 95 ? -5.827 0.199 16.002 1.00 94.75 95 GLY A N 1
ATOM 776 C CA . GLY A 1 95 ? -6.500 1.170 16.857 1.00 94.75 95 GLY A CA 1
ATOM 777 C C . GLY A 1 95 ? -7.411 2.110 16.071 1.00 94.75 95 GLY A C 1
ATOM 778 O O . GLY A 1 95 ? -7.074 2.552 14.978 1.00 94.75 95 GLY A O 1
ATOM 779 N N . ASN A 1 96 ? -8.573 2.415 16.650 1.00 93.12 96 ASN A N 1
ATOM 780 C CA . ASN A 1 96 ? -9.587 3.262 16.029 1.00 93.12 96 ASN A CA 1
ATOM 781 C C . ASN A 1 96 ? -9.262 4.751 16.228 1.00 93.12 96 ASN A C 1
ATOM 783 O O . ASN A 1 96 ? -9.493 5.304 17.304 1.00 93.12 96 ASN A O 1
ATOM 787 N N . SER A 1 97 ? -8.706 5.368 15.189 1.00 89.75 97 SER A N 1
ATOM 788 C CA . SER A 1 97 ? -8.431 6.798 15.083 1.00 89.75 97 SER A CA 1
ATOM 789 C C . SER A 1 97 ? -9.514 7.505 14.267 1.00 89.75 97 SER A C 1
ATOM 791 O O . SER A 1 97 ? -9.962 7.005 13.234 1.00 89.75 97 SER A O 1
ATOM 793 N N . THR A 1 98 ? -9.895 8.703 14.709 1.00 87.56 98 THR A N 1
ATOM 794 C CA . THR A 1 98 ? -10.786 9.613 13.970 1.00 87.56 98 THR A CA 1
ATOM 795 C C . THR A 1 98 ? -10.063 10.404 12.883 1.00 87.56 98 THR A C 1
ATOM 797 O O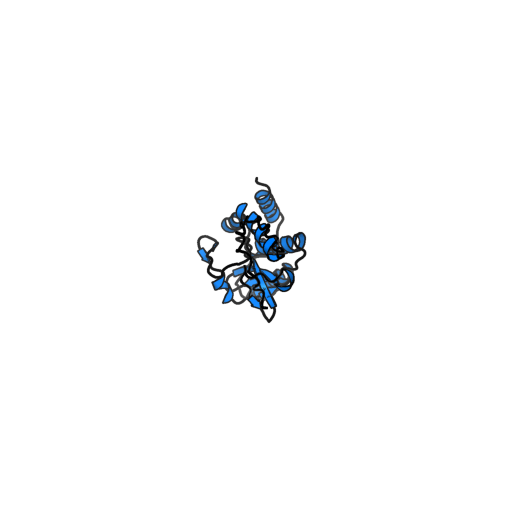 . THR A 1 98 ? -10.713 11.102 12.112 1.00 87.56 98 THR A O 1
ATOM 800 N N . ASP A 1 99 ? -8.732 10.318 12.834 1.00 88.06 99 ASP A N 1
ATOM 801 C CA . ASP A 1 99 ? -7.900 11.100 11.915 1.00 88.06 99 ASP A CA 1
ATOM 802 C C . ASP A 1 99 ? -7.843 10.471 10.509 1.00 88.06 99 ASP A C 1
ATOM 804 O O . ASP A 1 99 ? -7.355 11.095 9.565 1.00 88.06 99 ASP A O 1
ATOM 808 N N . TYR A 1 100 ? -8.353 9.241 10.356 1.00 88.44 100 TYR A N 1
ATOM 809 C CA . TYR A 1 100 ? -8.322 8.484 9.108 1.00 88.44 100 TYR A CA 1
ATOM 810 C C . TYR A 1 100 ? -9.697 7.968 8.706 1.00 88.44 100 TYR A C 1
ATOM 812 O O . TYR A 1 100 ? -10.494 7.537 9.541 1.00 88.44 100 TYR A O 1
ATOM 820 N N . SER A 1 101 ? -9.944 7.947 7.398 1.00 85.31 101 SER A N 1
ATOM 821 C CA . SER A 1 101 ? -11.168 7.375 6.845 1.00 85.31 101 SER A CA 1
ATOM 822 C C . SER A 1 101 ? -11.062 5.847 6.824 1.00 85.31 101 SER A C 1
ATOM 824 O O . SER A 1 101 ? -10.032 5.292 6.434 1.00 85.31 101 SER A O 1
ATOM 826 N N . SER A 1 102 ? -12.119 5.154 7.260 1.00 87.50 102 SER A N 1
ATOM 827 C CA . SER A 1 102 ? -12.178 3.686 7.287 1.00 87.50 102 SER A CA 1
ATOM 828 C C . SER A 1 102 ? -13.319 3.158 6.427 1.00 87.50 102 SER A C 1
ATOM 830 O O . SER A 1 102 ? -14.350 3.817 6.291 1.00 87.50 102 SER A O 1
ATOM 832 N N . TRP A 1 103 ? -13.139 1.980 5.821 1.00 83.75 103 TRP A N 1
ATOM 833 C CA . TRP A 1 103 ? -14.202 1.323 5.053 1.00 83.75 103 TRP A CA 1
ATOM 834 C C . TRP A 1 103 ? -14.621 0.039 5.721 1.00 83.75 103 TRP A C 1
ATOM 836 O O . TRP A 1 103 ? -13.781 -0.801 6.051 1.00 83.75 103 TRP A O 1
ATOM 846 N N . ASN A 1 104 ? -15.930 -0.164 5.776 1.00 87.12 104 ASN A N 1
ATOM 847 C CA . ASN A 1 104 ? -16.494 -1.441 6.148 1.00 87.12 104 ASN A CA 1
ATOM 848 C C . ASN A 1 104 ? -16.581 -2.359 4.923 1.00 87.12 104 ASN A C 1
ATOM 850 O O . ASN A 1 104 ? -17.388 -2.143 4.018 1.00 87.12 104 ASN A O 1
ATOM 854 N N . ILE A 1 105 ? -15.768 -3.411 4.901 1.00 83.94 105 ILE A N 1
ATOM 855 C CA . ILE A 1 105 ? -15.811 -4.449 3.871 1.00 83.94 105 ILE A CA 1
ATOM 856 C C . ILE A 1 105 ? -16.303 -5.731 4.526 1.00 83.94 105 ILE A C 1
ATOM 858 O O . ILE A 1 105 ? -15.603 -6.334 5.341 1.00 83.94 105 ILE A O 1
ATOM 862 N N . LYS A 1 106 ? -17.515 -6.160 4.152 1.00 86.19 106 LYS A N 1
ATOM 863 C CA . LYS A 1 106 ? -18.155 -7.384 4.667 1.00 86.19 106 LYS A CA 1
ATOM 864 C C . LYS A 1 106 ? -18.144 -7.452 6.208 1.00 86.19 106 LYS A C 1
ATOM 866 O O . LYS A 1 106 ? -17.861 -8.501 6.780 1.00 86.19 106 LYS A O 1
ATOM 871 N N . GLY A 1 107 ? -18.428 -6.333 6.878 1.00 88.25 107 GLY A N 1
ATOM 872 C CA . GLY A 1 107 ? -18.496 -6.259 8.340 1.00 88.25 107 GLY A CA 1
ATOM 873 C C . GLY A 1 107 ? -17.154 -6.066 9.050 1.00 88.25 107 GLY A C 1
ATOM 874 O O . GLY A 1 107 ? -17.123 -6.119 10.273 1.00 88.25 107 GLY A O 1
ATOM 875 N N . THR A 1 108 ? -16.051 -5.851 8.326 1.00 91.56 108 THR A N 1
ATOM 876 C CA . THR A 1 108 ? -14.747 -5.512 8.918 1.00 91.56 108 THR A CA 1
ATOM 877 C C . THR A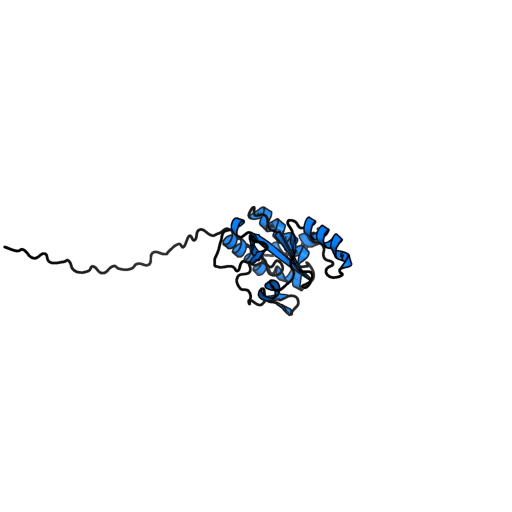 1 108 ? -14.309 -4.125 8.472 1.00 91.56 108 THR A C 1
ATOM 879 O O . THR A 1 108 ? -14.295 -3.855 7.273 1.00 91.56 108 THR A O 1
ATOM 882 N N . ASP A 1 109 ? -13.913 -3.280 9.423 1.00 92.31 109 ASP A N 1
ATOM 883 C CA . ASP A 1 109 ? -13.407 -1.939 9.133 1.00 92.31 109 ASP A CA 1
ATOM 884 C C . ASP A 1 109 ? -11.907 -1.962 8.818 1.00 92.31 109 ASP A C 1
ATOM 886 O O . ASP A 1 109 ? -11.109 -2.572 9.543 1.00 92.31 109 ASP A O 1
ATOM 890 N N . TYR A 1 110 ? -11.518 -1.262 7.754 1.00 92.44 110 TYR A N 1
ATOM 891 C CA . TYR A 1 110 ? -10.135 -1.138 7.302 1.00 92.44 110 TYR A CA 1
ATOM 892 C C . TYR A 1 110 ? -9.736 0.319 7.083 1.00 92.44 110 TYR A C 1
ATOM 894 O O . TYR A 1 110 ? -10.473 1.075 6.454 1.00 92.44 110 TYR A O 1
ATOM 902 N N . TYR A 1 111 ? -8.528 0.676 7.513 1.00 92.81 111 TYR A N 1
ATOM 903 C CA . TYR A 1 111 ? -7.799 1.824 6.981 1.00 92.81 111 TYR A CA 1
ATOM 904 C C . TYR A 1 111 ? -7.037 1.424 5.725 1.00 92.81 111 TYR A C 1
ATOM 906 O O . TYR A 1 111 ? -6.497 0.319 5.644 1.00 92.81 111 TYR A O 1
ATOM 914 N N . PHE A 1 112 ? -6.947 2.346 4.774 1.00 89.31 112 PHE A N 1
ATOM 915 C CA . PHE A 1 112 ? -6.226 2.139 3.525 1.00 89.31 112 PHE A CA 1
ATOM 916 C C . PHE A 1 112 ? -4.902 2.881 3.544 1.00 89.31 112 PHE A C 1
ATOM 918 O O . PHE A 1 112 ? -4.801 4.000 4.047 1.00 89.31 112 PHE A O 1
ATOM 925 N N . VAL A 1 113 ? -3.901 2.258 2.942 1.00 91.56 113 VAL A N 1
ATOM 926 C CA . VAL A 1 113 ? -2.588 2.833 2.703 1.00 91.56 113 VAL A CA 1
ATOM 927 C C . VAL A 1 113 ? -2.336 2.840 1.201 1.00 91.56 113 VAL A C 1
ATOM 929 O O . VAL A 1 113 ? -2.326 1.790 0.552 1.00 91.56 113 VAL A O 1
ATOM 932 N N . GLU A 1 114 ? -2.127 4.037 0.657 1.00 89.88 114 GLU A N 1
ATOM 933 C CA . GLU A 1 114 ? -1.681 4.220 -0.723 1.00 89.88 114 GLU A CA 1
ATOM 934 C C . GLU A 1 114 ? -0.179 3.948 -0.783 1.00 89.88 114 GLU A C 1
ATOM 936 O O . GLU A 1 114 ? 0.604 4.658 -0.161 1.00 89.88 114 GLU A O 1
ATOM 941 N N . ALA A 1 115 ? 0.222 2.894 -1.492 1.00 92.19 115 ALA A N 1
ATOM 942 C CA . ALA A 1 115 ? 1.607 2.434 -1.522 1.00 92.19 115 ALA A CA 1
ATOM 943 C C . ALA A 1 115 ? 2.487 3.252 -2.479 1.00 92.19 115 ALA A C 1
ATOM 945 O O . ALA A 1 115 ? 3.696 3.338 -2.272 1.00 92.19 115 ALA A O 1
ATOM 946 N N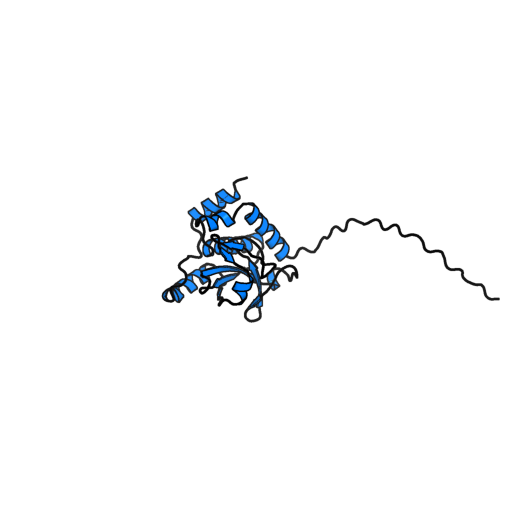 . THR A 1 116 ? 1.906 3.864 -3.515 1.00 89.50 116 THR A N 1
ATOM 947 C CA . THR A 1 116 ? 2.648 4.692 -4.486 1.00 89.50 116 THR A CA 1
ATOM 948 C C . THR A 1 116 ? 3.014 6.061 -3.929 1.00 89.50 116 THR A C 1
ATOM 950 O O . THR A 1 116 ? 4.049 6.636 -4.266 1.00 89.50 116 THR A O 1
ATOM 953 N N . ILE A 1 117 ? 2.193 6.556 -3.007 1.00 88.25 117 ILE A N 1
ATOM 954 C CA . ILE A 1 117 ? 2.389 7.788 -2.249 1.00 88.25 117 ILE A CA 1
ATOM 955 C C . ILE A 1 117 ? 2.152 7.413 -0.784 1.00 88.25 117 ILE A C 1
ATOM 957 O O . ILE A 1 117 ? 1.031 7.581 -0.306 1.00 88.25 117 ILE A O 1
ATOM 961 N N . PRO A 1 118 ? 3.174 6.864 -0.098 1.00 88.50 118 PRO A N 1
ATOM 962 C CA . PRO A 1 118 ? 3.036 6.159 1.173 1.00 88.50 118 PRO A CA 1
ATOM 963 C C . PRO A 1 118 ? 2.339 7.007 2.225 1.00 88.50 118 PRO A C 1
ATOM 965 O O . PRO A 1 118 ? 2.928 7.922 2.797 1.00 88.50 118 PRO A O 1
ATOM 968 N N . ARG A 1 119 ? 1.064 6.713 2.469 1.00 89.25 119 ARG A N 1
ATOM 969 C CA . ARG A 1 119 ? 0.254 7.398 3.481 1.00 89.25 119 ARG A CA 1
ATOM 970 C C . ARG A 1 119 ? -0.980 6.592 3.827 1.00 89.25 119 ARG A C 1
ATOM 972 O O . ARG A 1 119 ? -1.553 5.934 2.958 1.00 89.25 119 ARG A O 1
ATOM 979 N N . VAL A 1 120 ? -1.425 6.725 5.071 1.00 90.19 120 VAL A N 1
ATOM 980 C CA . VAL A 1 120 ? -2.785 6.339 5.448 1.00 90.19 120 VAL A CA 1
ATOM 981 C C . VAL A 1 120 ? -3.750 7.359 4.842 1.00 90.19 120 VAL A C 1
ATOM 983 O O . VAL A 1 120 ? -3.504 8.568 4.879 1.00 90.19 120 VAL A O 1
ATOM 986 N N . VAL A 1 121 ? -4.831 6.883 4.236 1.00 85.31 121 VAL A N 1
ATOM 987 C CA . VAL A 1 121 ? -5.843 7.749 3.629 1.00 85.31 1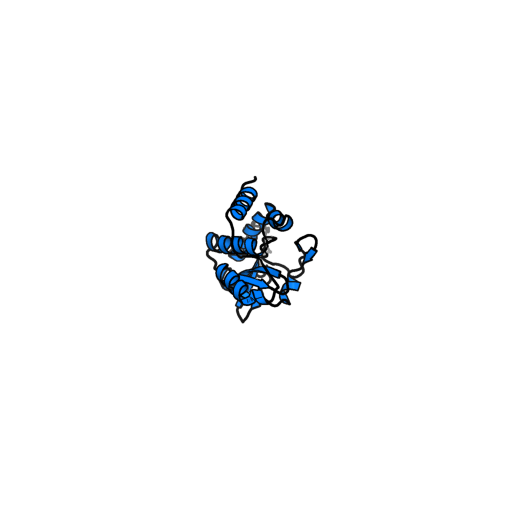21 VAL A CA 1
ATOM 988 C C . VAL A 1 121 ? -6.630 8.462 4.734 1.00 85.31 121 VAL A C 1
ATOM 990 O O . VAL A 1 121 ? -7.405 7.849 5.462 1.00 85.31 121 VAL A O 1
ATOM 993 N N . ALA A 1 122 ? -6.412 9.772 4.860 1.00 81.12 122 ALA A N 1
ATOM 994 C CA . ALA A 1 122 ? -7.114 10.616 5.825 1.00 81.12 122 ALA A CA 1
ATOM 995 C C . ALA A 1 122 ? -8.417 11.201 5.262 1.00 81.12 122 ALA A C 1
ATOM 997 O O . ALA A 1 122 ? -9.444 11.203 5.933 1.00 81.12 122 ALA A O 1
ATOM 998 N N . GLU A 1 123 ? -8.384 11.640 4.003 1.00 71.62 123 GLU A N 1
ATOM 999 C CA . GLU A 1 123 ? -9.497 12.315 3.337 1.00 71.62 123 GLU A CA 1
ATOM 1000 C C . GLU A 1 123 ? -9.750 11.713 1.957 1.00 71.62 123 GLU A C 1
ATOM 1002 O O . GLU A 1 123 ? -8.822 11.502 1.169 1.00 71.62 123 GLU A O 1
ATOM 1007 N N . ASP A 1 124 ? -11.019 11.512 1.627 1.00 64.62 124 ASP A N 1
ATOM 1008 C CA . ASP A 1 124 ? -11.426 10.865 0.378 1.00 64.62 124 ASP A CA 1
ATOM 1009 C C . ASP A 1 124 ? -11.195 11.763 -0.839 1.00 64.62 124 ASP A C 1
ATOM 1011 O O . ASP A 1 124 ? -10.823 11.299 -1.911 1.00 64.62 124 ASP A O 1
ATOM 1015 N N . ASN A 1 125 ? -11.325 13.076 -0.670 1.00 66.19 125 ASN A N 1
ATOM 1016 C CA . ASN A 1 125 ? -11.191 14.034 -1.767 1.00 66.19 125 ASN A CA 1
ATOM 1017 C C . ASN A 1 125 ? -9.761 14.549 -1.960 1.00 66.19 125 ASN A C 1
ATOM 1019 O O . ASN A 1 125 ? -9.522 15.393 -2.830 1.00 66.19 125 ASN A O 1
ATOM 1023 N N . ARG A 1 126 ? -8.795 14.077 -1.161 1.00 66.25 126 ARG A N 1
ATOM 1024 C CA . ARG A 1 126 ? -7.412 14.524 -1.303 1.00 66.25 126 ARG A CA 1
ATOM 1025 C C . ARG A 1 126 ? -6.853 14.000 -2.616 1.00 66.25 126 ARG A C 1
ATOM 1027 O O . ARG A 1 126 ? -6.601 12.808 -2.765 1.00 66.25 126 ARG A O 1
ATOM 1034 N N . LYS A 1 127 ? -6.609 14.920 -3.546 1.00 68.00 127 LYS A N 1
ATOM 1035 C CA . LYS A 1 127 ? -6.009 14.611 -4.840 1.00 68.00 127 LYS A CA 1
ATOM 1036 C C . LYS A 1 127 ? -4.572 14.130 -4.685 1.00 68.00 127 LYS A C 1
ATOM 1038 O O . LYS A 1 127 ? -3.820 14.600 -3.824 1.00 68.00 127 LYS A O 1
ATOM 1043 N N . PHE A 1 128 ? -4.186 13.199 -5.536 1.00 63.47 128 PHE A N 1
ATOM 1044 C CA . PHE A 1 128 ? -2.809 12.776 -5.706 1.00 63.47 128 PHE A CA 1
ATOM 1045 C C . PHE A 1 128 ? -2.508 12.493 -7.165 1.00 63.47 128 PHE A C 1
ATOM 1047 O O . PHE A 1 128 ? -3.396 12.148 -7.937 1.00 63.47 128 PHE A O 1
ATOM 1054 N N . LEU A 1 129 ? -1.244 12.688 -7.527 1.00 62.50 129 LEU A N 1
ATOM 1055 C CA . LEU A 1 129 ? -0.776 12.567 -8.896 1.00 62.50 129 LEU A CA 1
ATOM 1056 C C . LEU A 1 129 ? -0.124 11.207 -9.113 1.00 62.50 129 LEU A C 1
ATOM 1058 O O . LEU A 1 129 ? 0.866 10.873 -8.462 1.00 62.50 129 LEU A O 1
ATOM 1062 N N . ILE A 1 130 ? -0.665 10.468 -10.071 1.00 57.50 130 ILE A N 1
ATOM 1063 C CA . ILE A 1 130 ? -0.122 9.220 -10.599 1.00 57.50 130 ILE A CA 1
ATOM 1064 C C . ILE A 1 130 ? 0.046 9.435 -12.103 1.00 57.50 130 ILE A C 1
ATOM 1066 O O . ILE A 1 130 ? -0.947 9.630 -12.803 1.00 57.50 130 ILE A O 1
ATOM 1070 N N . ASN A 1 131 ? 1.291 9.445 -12.588 1.00 56.66 131 ASN A N 1
ATOM 1071 C CA . ASN A 1 131 ? 1.634 9.668 -14.000 1.00 56.66 131 ASN A CA 1
ATOM 1072 C C . ASN A 1 131 ? 0.902 10.884 -14.601 1.00 56.66 131 ASN A C 1
ATOM 1074 O O . ASN A 1 131 ? 0.175 10.770 -15.588 1.00 56.66 131 ASN A O 1
ATOM 1078 N N . ASP A 1 132 ? 1.030 12.031 -13.925 1.00 66.31 132 ASP A N 1
ATOM 1079 C CA . ASP A 1 132 ? 0.405 13.319 -14.269 1.00 66.31 132 ASP A CA 1
ATOM 1080 C C . ASP A 1 132 ? -1.133 13.327 -14.335 1.00 66.31 132 ASP A C 1
ATOM 1082 O O . ASP A 1 132 ? -1.742 14.309 -14.763 1.00 66.31 132 ASP A O 1
ATOM 1086 N N . ARG A 1 133 ? -1.790 12.263 -13.861 1.00 66.69 133 ARG A N 1
ATOM 1087 C CA . ARG A 1 133 ? -3.241 12.214 -13.670 1.00 66.69 133 ARG A CA 1
ATOM 1088 C C . ARG A 1 133 ? -3.583 12.375 -12.198 1.00 66.69 133 ARG A C 1
ATOM 1090 O O . ARG A 1 133 ? -2.990 11.731 -11.334 1.00 66.69 133 ARG A O 1
ATOM 1097 N N . GLU A 1 134 ? -4.551 13.243 -11.926 1.00 72.19 134 GLU A N 1
ATOM 1098 C CA . GLU A 1 134 ? -5.125 13.395 -10.594 1.00 72.19 134 GLU A CA 1
ATOM 1099 C C . GLU A 1 134 ? -6.098 12.252 -10.315 1.00 72.19 134 GLU A C 1
ATOM 1101 O O . GLU A 1 134 ? -7.015 12.010 -11.096 1.00 72.19 134 GLU A O 1
ATOM 1106 N N . TYR A 1 135 ? -5.918 11.600 -9.174 1.00 67.00 135 TYR A N 1
ATOM 1107 C CA . TYR A 1 135 ? -6.859 10.642 -8.609 1.00 67.00 135 TYR A CA 1
ATOM 1108 C C . TYR A 1 135 ? -7.257 11.092 -7.210 1.00 67.00 135 TYR A C 1
ATOM 1110 O O . TYR A 1 135 ? -6.514 11.813 -6.533 1.00 67.00 135 TYR A O 1
ATOM 1118 N N . THR A 1 136 ? -8.426 10.651 -6.768 1.00 70.19 136 THR A N 1
ATOM 1119 C CA . THR A 1 136 ? -8.893 10.825 -5.391 1.00 70.19 136 THR A CA 1
ATOM 1120 C C . THR A 1 136 ? -9.148 9.475 -4.739 1.00 70.19 136 THR A C 1
ATOM 1122 O O . THR A 1 136 ? -9.474 8.492 -5.402 1.00 70.19 136 THR A O 1
ATOM 1125 N N . SER A 1 137 ? -9.026 9.423 -3.416 1.00 65.88 137 SER A N 1
ATOM 1126 C CA . SER A 1 137 ? -9.343 8.227 -2.635 1.00 65.88 137 SER A CA 1
ATOM 1127 C C . SER A 1 137 ? -10.834 7.884 -2.731 1.00 65.88 137 SER A C 1
ATOM 1129 O O . SER A 1 137 ? -11.192 6.712 -2.694 1.00 65.88 137 SER A O 1
ATOM 1131 N N . ALA A 1 138 ? -11.690 8.896 -2.917 1.00 64.31 138 ALA A N 1
ATOM 1132 C CA . ALA A 1 138 ? -13.137 8.798 -3.095 1.00 64.31 138 ALA A CA 1
ATOM 1133 C C . ALA A 1 138 ? -13.521 7.927 -4.298 1.00 64.31 138 ALA A C 1
ATOM 1135 O O . ALA A 1 138 ? -14.462 7.139 -4.227 1.00 64.31 138 ALA A O 1
ATOM 1136 N N . GLU A 1 139 ? -12.775 8.023 -5.402 1.00 62.84 139 GLU A N 1
ATOM 1137 C CA . GLU A 1 139 ? -13.027 7.222 -6.608 1.00 62.84 139 GLU A CA 1
ATOM 1138 C C . GLU A 1 139 ? -12.818 5.724 -6.377 1.00 62.84 139 GLU A C 1
ATOM 1140 O O . GLU A 1 139 ? -13.371 4.902 -7.117 1.00 62.84 139 GLU A O 1
ATOM 1145 N N . PHE A 1 140 ? -12.067 5.363 -5.335 1.00 64.56 140 PHE A N 1
ATOM 1146 C CA . PHE A 1 140 ? -11.867 3.977 -4.946 1.00 64.56 140 PHE A CA 1
ATOM 1147 C C . PHE A 1 140 ? -13.069 3.402 -4.197 1.00 64.56 140 PHE A C 1
ATOM 1149 O O . PHE A 1 140 ? -13.350 2.220 -4.381 1.00 64.56 140 PHE A O 1
ATOM 1156 N N . TYR A 1 141 ? -13.808 4.197 -3.409 1.00 65.06 141 TYR A N 1
ATOM 1157 C CA . TYR A 1 141 ? -14.972 3.711 -2.638 1.00 65.06 141 TYR A CA 1
ATOM 1158 C C . TYR A 1 141 ? -16.058 3.104 -3.526 1.00 65.06 141 TYR A C 1
ATOM 1160 O O . TYR A 1 141 ? -16.853 2.283 -3.076 1.00 65.06 141 TYR A O 1
ATOM 1168 N N . ASN A 1 142 ? -16.083 3.505 -4.796 1.00 71.62 142 ASN A N 1
ATOM 1169 C CA . ASN A 1 142 ? -17.063 3.055 -5.774 1.00 71.62 142 ASN A CA 1
ATOM 1170 C C . ASN A 1 142 ? -16.548 1.919 -6.672 1.00 71.62 142 ASN A C 1
ATOM 1172 O O . ASN A 1 142 ? -17.287 1.466 -7.542 1.00 71.62 142 ASN A O 1
ATOM 1176 N N . ALA A 1 143 ? -15.298 1.480 -6.504 1.00 74.56 143 ALA A N 1
ATOM 1177 C CA . ALA A 1 143 ? -14.695 0.457 -7.349 1.00 74.56 143 ALA A CA 1
ATOM 1178 C C . ALA A 1 143 ? -14.977 -0.956 -6.823 1.00 74.56 143 ALA A C 1
ATOM 1180 O O . ALA A 1 143 ? -15.024 -1.201 -5.614 1.00 74.56 143 ALA A O 1
ATOM 1181 N N . ALA A 1 144 ? -15.077 -1.926 -7.734 1.00 83.19 144 ALA A N 1
ATOM 1182 C CA . ALA A 1 144 ? -15.015 -3.329 -7.339 1.00 83.19 144 ALA A CA 1
ATOM 1183 C C . ALA A 1 144 ? -13.611 -3.652 -6.793 1.00 83.19 144 ALA A C 1
ATOM 1185 O O . ALA A 1 144 ? -12.606 -3.447 -7.487 1.00 83.19 144 ALA A O 1
ATOM 1186 N N . ILE A 1 145 ? -13.553 -4.164 -5.559 1.00 85.56 145 ILE A N 1
ATOM 1187 C CA . ILE A 1 145 ? -12.304 -4.503 -4.867 1.00 85.56 145 ILE A CA 1
ATOM 1188 C C . ILE A 1 145 ? -12.271 -5.954 -4.386 1.00 85.56 145 ILE A C 1
ATOM 1190 O O . ILE A 1 145 ? -13.289 -6.544 -4.015 1.00 85.56 145 ILE A O 1
ATOM 1194 N N . TYR A 1 146 ? -11.061 -6.499 -4.328 1.00 88.94 146 TYR A N 1
ATOM 1195 C CA . TYR A 1 146 ? -10.749 -7.808 -3.768 1.00 88.94 146 TYR A CA 1
ATOM 1196 C C . TYR A 1 146 ? -9.740 -7.636 -2.639 1.00 88.94 146 TYR A C 1
ATOM 1198 O O . TYR A 1 146 ? -8.758 -6.917 -2.802 1.00 88.94 146 TYR A O 1
ATOM 1206 N N . VAL A 1 147 ? -9.992 -8.285 -1.501 1.00 92.50 147 VAL A N 1
ATOM 1207 C CA . VAL A 1 147 ? -9.133 -8.232 -0.310 1.00 92.50 147 VAL A CA 1
ATOM 1208 C C . VAL A 1 147 ? -8.448 -9.582 -0.153 1.00 92.50 147 VAL A C 1
ATOM 1210 O O . VAL A 1 147 ? -9.124 -10.608 -0.090 1.00 92.50 147 VAL A O 1
ATOM 1213 N N . LEU A 1 148 ? -7.121 -9.570 -0.109 1.00 95.19 148 LEU A N 1
ATOM 1214 C CA . LEU A 1 148 ? -6.261 -10.749 -0.162 1.00 95.19 148 LEU A CA 1
ATOM 1215 C C . LEU A 1 148 ? -5.270 -10.707 1.003 1.00 95.19 148 LEU A C 1
ATOM 1217 O O . LEU A 1 148 ? -4.843 -9.632 1.433 1.00 95.19 148 LEU A O 1
ATOM 1221 N N . ASP A 1 149 ? -4.921 -11.868 1.547 1.00 96.62 149 ASP A N 1
ATOM 1222 C CA . ASP A 1 149 ? -4.146 -11.937 2.787 1.00 96.62 149 ASP A CA 1
ATOM 1223 C C . ASP A 1 149 ? -2.647 -11.721 2.558 1.00 96.62 149 ASP A C 1
ATOM 1225 O O . ASP A 1 149 ? -1.969 -11.136 3.409 1.00 96.62 149 ASP A O 1
ATOM 1229 N N . THR A 1 150 ? -2.134 -12.166 1.412 1.00 96.94 150 THR A N 1
ATOM 1230 C CA . THR A 1 150 ? -0.709 -12.129 1.081 1.00 96.94 150 THR A CA 1
ATOM 1231 C C . THR A 1 150 ? -0.453 -11.700 -0.372 1.00 96.94 150 THR A C 1
ATOM 1233 O O . THR A 1 150 ? -1.341 -11.804 -1.223 1.00 96.94 150 THR A O 1
ATOM 1236 N N . PRO A 1 151 ? 0.783 -11.275 -0.701 1.00 96.69 151 PRO A N 1
ATOM 1237 C CA . PRO A 1 151 ? 1.222 -11.108 -2.086 1.00 96.69 151 PRO A CA 1
ATOM 1238 C C . PRO A 1 151 ? 1.072 -12.386 -2.928 1.00 96.69 151 PRO A C 1
ATOM 1240 O O . PRO A 1 151 ? 0.792 -12.307 -4.120 1.00 96.69 151 PRO A O 1
ATOM 1243 N N . GLN A 1 152 ? 1.212 -13.573 -2.324 1.00 96.06 152 GLN A N 1
ATOM 1244 C CA . GLN A 1 152 ? 0.996 -14.831 -3.042 1.00 96.06 152 GLN A CA 1
ATOM 1245 C C . GLN A 1 152 ? -0.479 -15.018 -3.408 1.00 96.06 152 GLN A C 1
ATOM 1247 O O . GLN A 1 152 ? -0.764 -15.315 -4.561 1.00 96.06 152 GLN A O 1
ATOM 1252 N N . ASP A 1 153 ? -1.410 -14.752 -2.487 1.00 95.25 153 ASP A N 1
ATOM 1253 C CA . ASP A 1 153 ? -2.850 -14.824 -2.783 1.00 95.25 153 ASP A CA 1
ATOM 1254 C C . ASP A 1 153 ? -3.243 -13.827 -3.880 1.00 95.25 153 ASP A C 1
ATOM 1256 O O . ASP A 1 153 ? -4.104 -14.113 -4.708 1.00 95.25 153 ASP A O 1
ATOM 1260 N N . ALA A 1 154 ? -2.587 -12.663 -3.917 1.00 93.00 154 ALA A N 1
ATOM 1261 C CA . ALA A 1 154 ? -2.734 -11.684 -4.987 1.00 93.00 154 ALA A CA 1
ATOM 1262 C C . ALA A 1 154 ? -2.265 -12.215 -6.350 1.00 93.00 154 ALA A C 1
ATOM 1264 O O . ALA A 1 154 ? -2.981 -12.063 -7.343 1.00 93.00 154 ALA A O 1
ATOM 1265 N N . ASN A 1 155 ? -1.112 -12.886 -6.393 1.00 92.62 155 ASN A N 1
ATOM 1266 C CA . ASN A 1 155 ? -0.616 -13.539 -7.606 1.00 92.62 155 ASN A CA 1
ATOM 1267 C C . ASN A 1 155 ? -1.521 -14.698 -8.047 1.00 92.62 155 ASN A C 1
ATOM 1269 O O . ASN A 1 155 ? -1.820 -14.816 -9.234 1.00 92.62 155 ASN A O 1
ATOM 1273 N N . ASP A 1 156 ? -1.997 -15.521 -7.113 1.00 91.31 156 ASP A N 1
ATOM 1274 C CA . ASP A 1 156 ? -2.875 -16.657 -7.407 1.00 91.31 156 ASP A CA 1
ATOM 1275 C C . ASP A 1 156 ? -4.237 -16.178 -7.920 1.00 91.31 156 ASP A C 1
ATOM 1277 O O . ASP A 1 156 ? -4.740 -16.676 -8.933 1.00 91.31 156 ASP A O 1
ATOM 1281 N N . PHE A 1 157 ? -4.807 -15.158 -7.271 1.00 87.94 157 PHE A N 1
ATOM 1282 C CA . PHE A 1 157 ? -6.017 -14.487 -7.736 1.00 87.94 157 PHE A CA 1
ATOM 1283 C C . PHE A 1 157 ? -5.818 -13.928 -9.144 1.00 87.94 157 PHE A C 1
ATOM 1285 O O . PHE A 1 157 ? -6.678 -14.106 -10.008 1.00 87.94 157 PHE A O 1
ATOM 1292 N N . HIS A 1 158 ? -4.675 -13.293 -9.404 1.00 83.44 158 HIS A N 1
ATOM 1293 C CA . HIS A 1 158 ? -4.354 -12.794 -10.730 1.00 83.44 158 HIS A CA 1
ATOM 1294 C C . HIS A 1 158 ? -4.247 -13.908 -11.777 1.00 83.44 158 HIS A C 1
ATOM 1296 O O . HIS A 1 158 ? -4.897 -13.817 -12.818 1.00 83.44 158 HIS A O 1
ATOM 1302 N N . ALA A 1 159 ? -3.531 -14.995 -11.494 1.00 84.56 159 ALA A N 1
ATOM 1303 C CA . ALA A 1 159 ? -3.404 -16.126 -12.409 1.00 84.56 159 ALA A CA 1
ATOM 1304 C C . ALA A 1 159 ? -4.776 -16.707 -12.799 1.00 84.56 159 ALA A C 1
ATOM 1306 O O . ALA A 1 159 ? -5.030 -16.959 -13.980 1.00 84.56 159 ALA A O 1
ATOM 1307 N N . GLN A 1 160 ? -5.688 -16.835 -11.829 1.00 82.94 160 GLN A N 1
ATOM 1308 C CA . GLN A 1 160 ? -7.051 -17.339 -12.036 1.00 82.94 160 GLN A CA 1
ATOM 1309 C C . GLN A 1 160 ? -7.946 -16.381 -12.837 1.00 82.94 160 GLN A C 1
ATOM 1311 O O . GLN A 1 160 ? -8.861 -16.828 -13.525 1.00 82.94 160 GLN A O 1
ATOM 1316 N N . ASN A 1 161 ? -7.681 -15.075 -12.768 1.00 76.06 161 ASN A N 1
ATOM 1317 C CA . ASN A 1 161 ?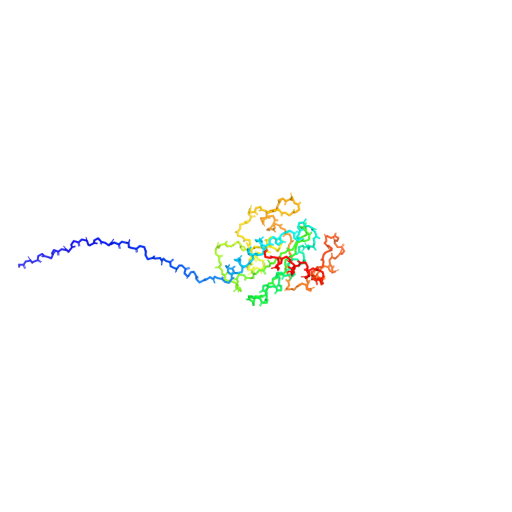 -8.490 -14.029 -13.402 1.00 76.06 161 ASN A CA 1
ATOM 1318 C C . ASN A 1 161 ? -7.792 -13.376 -14.608 1.00 76.06 161 ASN A C 1
ATOM 1320 O O . ASN A 1 161 ? -8.316 -12.430 -15.192 1.00 76.06 161 ASN A O 1
ATOM 1324 N N . SER A 1 162 ? -6.636 -13.898 -15.023 1.00 68.38 162 SER A N 1
ATOM 1325 C CA . SER A 1 162 ? -5.830 -13.397 -16.145 1.00 68.38 162 SER A CA 1
ATOM 1326 C C . SER A 1 162 ? -6.598 -13.381 -17.473 1.00 68.38 162 SER A C 1
ATOM 1328 O O . SER A 1 162 ? -6.420 -12.472 -18.284 1.00 68.38 162 SER A O 1
ATOM 1330 N N . ALA A 1 163 ? -7.540 -14.313 -17.656 1.00 64.19 163 ALA A N 1
ATOM 1331 C CA . ALA A 1 163 ? -8.453 -14.356 -18.801 1.00 64.19 163 ALA A CA 1
ATOM 1332 C C . ALA A 1 163 ? -9.400 -13.140 -18.895 1.00 64.19 163 ALA A C 1
ATOM 1334 O O . ALA A 1 163 ? -9.981 -12.902 -19.951 1.00 64.19 163 ALA A O 1
ATOM 1335 N N . LEU A 1 164 ? -9.546 -12.358 -17.818 1.00 64.06 164 LEU A N 1
ATOM 1336 C CA . LEU A 1 164 ? -10.336 -11.123 -17.786 1.00 64.06 164 LEU A CA 1
ATOM 1337 C C . LEU A 1 164 ? -9.548 -9.896 -18.292 1.00 64.06 164 LEU A C 1
ATOM 1339 O O . LEU A 1 164 ? -10.094 -8.798 -18.333 1.00 64.06 164 LEU A O 1
ATOM 1343 N N . GLY A 1 165 ? -8.280 -10.069 -18.696 1.00 55.12 165 GLY A N 1
ATOM 1344 C CA . GLY A 1 165 ? -7.534 -9.119 -19.534 1.00 55.12 165 GLY A CA 1
ATOM 1345 C C . GLY A 1 165 ? -7.145 -7.778 -18.897 1.00 55.12 165 GLY A C 1
ATOM 1346 O O . GLY A 1 165 ? -6.748 -6.871 -19.622 1.00 55.12 165 GLY A O 1
ATOM 1347 N N . GLY A 1 166 ? -7.268 -7.618 -17.576 1.00 56.53 166 GLY A N 1
ATOM 1348 C CA . GLY A 1 166 ? -7.218 -6.288 -16.953 1.00 56.53 166 GLY A CA 1
ATOM 1349 C C . GLY A 1 166 ? -5.880 -5.850 -16.356 1.00 56.53 166 GLY A C 1
ATOM 1350 O O . GLY A 1 166 ? -5.535 -4.682 -16.450 1.00 56.53 166 GLY A O 1
ATOM 1351 N N . TRP A 1 167 ? -5.118 -6.738 -15.724 1.00 68.69 167 TRP A N 1
ATOM 1352 C CA . TRP A 1 167 ? -3.945 -6.349 -14.930 1.00 68.69 167 TRP A CA 1
ATOM 1353 C C . TRP A 1 167 ? -2.853 -7.388 -15.126 1.00 68.69 167 TRP A C 1
ATOM 1355 O O . TRP A 1 167 ? -3.162 -8.560 -15.030 1.00 68.69 167 TRP A O 1
ATOM 1365 N N . ASN A 1 168 ? -1.619 -6.984 -15.439 1.00 67.19 168 ASN A N 1
ATOM 1366 C CA . ASN A 1 168 ? -0.486 -7.880 -15.712 1.00 67.19 168 ASN A CA 1
ATOM 1367 C C . ASN A 1 168 ? 0.750 -7.529 -14.857 1.00 67.19 168 ASN A C 1
ATOM 1369 O O . ASN A 1 168 ? 1.852 -7.379 -15.382 1.00 67.19 168 ASN A O 1
ATOM 1373 N N . GLN A 1 169 ? 0.565 -7.288 -13.557 1.00 80.06 169 GLN A N 1
ATOM 1374 C CA . GLN A 1 169 ? 1.678 -6.967 -12.657 1.00 80.06 169 GLN A CA 1
ATOM 1375 C C . GLN A 1 169 ? 1.748 -7.986 -11.524 1.00 80.06 169 GLN A C 1
ATOM 1377 O O . GLN A 1 169 ? 0.731 -8.360 -10.941 1.00 80.06 169 GLN A O 1
ATOM 1382 N N . GLU A 1 170 ? 2.964 -8.451 -11.251 1.00 88.62 170 GLU A N 1
ATOM 1383 C CA . GLU A 1 170 ? 3.241 -9.454 -10.230 1.00 88.62 170 GLU A CA 1
ATOM 1384 C C . GLU A 1 170 ? 3.444 -8.793 -8.864 1.00 88.62 170 GLU A C 1
ATOM 1386 O O . GLU A 1 170 ? 4.297 -7.919 -8.694 1.00 88.62 170 GLU A O 1
ATOM 1391 N N . PHE A 1 171 ? 2.756 -9.312 -7.850 1.00 94.44 171 PHE A N 1
ATOM 1392 C CA . PHE A 1 171 ? 2.967 -8.983 -6.443 1.00 94.44 171 PHE A CA 1
ATOM 1393 C C . PHE A 1 171 ? 4.216 -9.698 -5.918 1.00 94.44 171 PHE A C 1
ATOM 1395 O O . PHE A 1 171 ? 4.156 -10.612 -5.089 1.00 94.44 171 PHE A O 1
ATOM 1402 N N . ARG A 1 172 ? 5.371 -9.335 -6.479 1.00 94.62 172 ARG A N 1
ATOM 1403 C CA . ARG A 1 172 ? 6.673 -9.909 -6.149 1.00 94.62 172 ARG A CA 1
ATOM 1404 C C . ARG A 1 172 ? 7.780 -8.887 -6.375 1.00 94.62 172 ARG A C 1
ATOM 1406 O O . ARG A 1 172 ? 7.957 -8.390 -7.481 1.00 94.62 172 ARG A O 1
ATOM 1413 N N . LEU A 1 173 ? 8.582 -8.651 -5.339 1.00 94.62 173 LEU A N 1
ATOM 1414 C CA . LEU A 1 173 ? 9.824 -7.888 -5.460 1.00 94.62 173 LEU A CA 1
ATOM 1415 C C . LEU A 1 173 ? 10.933 -8.766 -6.051 1.00 94.62 173 LEU A C 1
ATOM 1417 O O . LEU A 1 173 ? 11.176 -9.887 -5.591 1.00 94.62 173 LEU A O 1
ATOM 1421 N N . LYS A 1 174 ? 11.613 -8.245 -7.068 1.00 94.00 174 LYS A N 1
ATOM 1422 C CA . LYS A 1 174 ? 12.825 -8.801 -7.677 1.00 94.00 174 LYS A CA 1
ATOM 1423 C C . LYS A 1 174 ? 14.055 -8.162 -7.027 1.00 94.00 174 LYS A C 1
ATOM 1425 O O . LYS A 1 174 ? 13.963 -7.110 -6.402 1.00 94.00 174 LYS A O 1
ATOM 1430 N N . ASN A 1 175 ? 15.226 -8.773 -7.207 1.00 94.12 175 ASN A N 1
ATOM 1431 C CA . ASN A 1 175 ? 16.473 -8.233 -6.647 1.00 94.12 175 ASN A CA 1
ATOM 1432 C C . ASN A 1 175 ? 16.766 -6.808 -7.145 1.00 94.12 175 ASN A C 1
ATOM 1434 O O . ASN A 1 175 ? 17.129 -5.959 -6.346 1.00 94.12 175 ASN A O 1
ATOM 1438 N N . ASP A 1 176 ? 16.520 -6.529 -8.428 1.00 94.88 176 ASP A N 1
ATOM 1439 C CA . ASP A 1 176 ? 16.654 -5.177 -8.987 1.00 94.88 176 ASP A CA 1
ATOM 1440 C C . ASP A 1 176 ? 15.711 -4.164 -8.307 1.00 94.88 176 ASP A C 1
ATOM 1442 O O . ASP A 1 176 ? 16.122 -3.054 -7.975 1.00 94.88 176 ASP A O 1
ATOM 1446 N N . ASP A 1 177 ? 14.465 -4.557 -8.003 1.00 95.25 177 ASP A N 1
ATOM 1447 C CA . ASP A 1 177 ? 13.537 -3.692 -7.261 1.00 95.25 177 ASP A CA 1
ATOM 1448 C C . ASP A 1 177 ? 14.100 -3.369 -5.863 1.00 95.25 177 ASP A C 1
ATOM 1450 O O . ASP A 1 177 ? 14.063 -2.222 -5.415 1.00 95.25 177 ASP A O 1
ATOM 1454 N N . LEU A 1 178 ? 14.669 -4.372 -5.182 1.00 94.94 178 LEU A N 1
ATOM 1455 C CA . LEU A 1 178 ? 15.289 -4.206 -3.865 1.00 94.94 178 LEU A CA 1
ATOM 1456 C C . LEU A 1 178 ? 16.528 -3.303 -3.915 1.00 94.94 178 LEU A C 1
ATOM 1458 O O . LEU A 1 178 ? 16.695 -2.467 -3.027 1.00 94.94 178 LEU A O 1
ATOM 1462 N N . ASP A 1 179 ? 17.359 -3.418 -4.951 1.00 95.06 179 ASP A N 1
ATOM 1463 C CA . ASP A 1 179 ? 18.540 -2.570 -5.143 1.00 95.06 179 ASP A CA 1
ATOM 1464 C C . ASP A 1 179 ? 18.152 -1.103 -5.382 1.00 95.06 179 ASP A C 1
ATOM 1466 O O . ASP A 1 179 ? 18.782 -0.186 -4.840 1.00 95.06 179 ASP A O 1
ATOM 1470 N N . LYS A 1 180 ? 17.087 -0.859 -6.158 1.00 95.00 180 LYS A N 1
ATOM 1471 C CA . LYS A 1 180 ? 16.520 0.483 -6.378 1.00 95.00 180 LYS A CA 1
ATOM 1472 C C . LYS A 1 180 ? 15.981 1.081 -5.084 1.00 95.00 180 LYS A C 1
ATOM 1474 O O . LYS A 1 180 ? 16.317 2.220 -4.753 1.00 95.00 180 LYS A O 1
ATOM 1479 N N . ILE A 1 181 ? 15.206 0.303 -4.325 1.00 94.81 181 ILE A N 1
ATOM 1480 C CA . ILE A 1 181 ? 14.683 0.722 -3.020 1.00 94.81 181 ILE A CA 1
ATOM 1481 C C . ILE A 1 181 ? 15.836 1.042 -2.062 1.00 94.81 181 ILE A C 1
ATOM 1483 O O . ILE A 1 181 ? 15.843 2.103 -1.441 1.00 94.81 181 ILE A O 1
ATOM 1487 N N . ALA A 1 182 ? 16.834 0.163 -1.955 1.00 93.62 182 ALA A N 1
ATOM 1488 C CA . ALA A 1 182 ? 17.974 0.361 -1.065 1.00 93.62 182 ALA A CA 1
ATOM 1489 C C . ALA A 1 182 ? 18.759 1.632 -1.418 1.00 93.62 182 ALA A C 1
ATOM 1491 O O . ALA A 1 182 ? 19.142 2.390 -0.525 1.00 93.62 182 ALA A O 1
ATOM 1492 N N . ARG A 1 183 ? 18.952 1.901 -2.714 1.00 93.81 183 ARG A N 1
ATOM 1493 C CA . ARG A 1 183 ? 19.605 3.122 -3.197 1.00 93.81 183 ARG A CA 1
ATOM 1494 C C . ARG A 1 183 ? 18.822 4.372 -2.815 1.00 93.81 183 ARG A C 1
ATOM 1496 O O . ARG A 1 183 ? 19.421 5.291 -2.267 1.00 93.81 183 ARG A O 1
ATOM 1503 N N . LEU A 1 184 ? 17.510 4.381 -3.055 1.00 93.31 184 LEU A N 1
ATOM 1504 C CA . LEU A 1 184 ? 16.637 5.504 -2.707 1.00 93.31 184 LEU A CA 1
ATOM 1505 C C . LEU A 1 184 ? 16.633 5.770 -1.194 1.00 93.31 184 LEU A C 1
ATOM 1507 O O . LEU A 1 184 ? 16.757 6.905 -0.744 1.00 93.31 184 LEU A O 1
ATOM 1511 N N . LEU A 1 185 ? 16.492 4.719 -0.387 1.00 89.69 185 LEU A N 1
ATOM 1512 C CA . LEU A 1 185 ? 16.399 4.866 1.065 1.00 89.69 185 LEU A CA 1
ATOM 1513 C C . LEU A 1 185 ? 17.758 5.130 1.728 1.00 89.69 185 LEU A C 1
ATOM 1515 O O . LEU A 1 185 ? 17.782 5.604 2.867 1.00 89.69 185 LEU A O 1
ATOM 1519 N N . GLY A 1 186 ? 18.859 4.814 1.041 1.00 84.75 186 GLY A N 1
ATOM 1520 C CA . GLY A 1 186 ? 20.236 5.036 1.479 1.00 84.75 186 GLY A CA 1
ATOM 1521 C C . GLY A 1 186 ? 20.851 6.364 1.024 1.00 84.75 186 GLY A C 1
ATOM 1522 O O . GLY A 1 186 ? 21.831 6.799 1.633 1.00 84.75 186 GLY A O 1
ATOM 1523 N N . SER A 1 187 ? 20.301 7.024 -0.004 1.00 64.06 187 SER A N 1
ATOM 1524 C CA . SER A 1 187 ? 20.696 8.387 -0.379 1.00 64.06 187 SER A CA 1
ATOM 1525 C C . SER A 1 187 ? 20.283 9.367 0.720 1.00 64.06 187 SER A C 1
ATOM 1527 O O . SER A 1 187 ? 19.096 9.536 0.989 1.00 64.06 187 SER A O 1
ATOM 1529 N N . LYS A 1 188 ? 21.283 9.947 1.391 1.00 48.28 188 LYS A N 1
ATOM 1530 C CA . LYS A 1 188 ? 21.119 11.000 2.400 1.00 48.28 188 LYS A CA 1
ATOM 1531 C C . LYS A 1 188 ? 20.931 12.363 1.755 1.00 48.28 188 LYS A C 1
ATOM 1533 O O . LYS A 1 188 ? 21.640 12.620 0.757 1.00 48.28 188 LYS A O 1
#

Radius of gyration: 23.43 Å; chains: 1; bounding box: 49×54×88 Å

Sequence (188 aa):
MTAQSTAPAPGTSIWTPVPVMTNKSELLIDRISENLTSFYDRKWNTLYQADELDCSRMSTYFWDYIRRNFQVAPKIIISYERQHAWIALKVSDVGNSTDYSSWNIKGTDYYFVEATIPRVVAEDNRKFLINDREYTSAEFYNAAIYVLDTPQDANDFHAQNSALGGWNQEFRLKNDDLDKIARLLGSK

Foldseek 3Di:
DDDDDDDDDDDDDPPDPDPPPPPPVQFQQNVQQVVLVVCVVLVLLVCQLVVVDHQLQLQLVVQVVCCVPVVFQWKWKDFLVVLHIWIWGFCVRRPDDLQADWDQDVNTIIFIARRSNGGTHRDQADWDDGNNDTDGNVVVVPTDMDIGRHLVRVQVVCVVCVVVVGYDDRNDDDPSNVVVVCVSVVDD

Secondary structure (DSSP, 8-state):
-PPPPPPPPPP----------------HHHHHHHHHHHHHHTTTHHHHHTTSS-HHHHHHHHHHHHHHHH----EEEEETTTTEEEEEEEHHHH---TTS-EEEETTEEEEEEETTTTEE---TT-EEEETTEEEETHHHHTS--EEESSHHHHHHHHHHHGGG------S---HHHHHHHHHHHH--